Protein AF-A0A3R9TQC2-F1 (afdb_monomer_lite)

Structure (mmCIF, N/CA/C/O backbone):
data_AF-A0A3R9TQC2-F1
#
_entry.id   AF-A0A3R9TQC2-F1
#
loop_
_atom_site.group_PDB
_atom_site.id
_atom_site.type_symbol
_atom_site.label_atom_id
_atom_site.label_alt_id
_atom_site.label_comp_id
_atom_site.label_asym_id
_atom_site.label_entity_id
_atom_site.label_seq_id
_atom_site.pdbx_PDB_ins_code
_atom_site.Cartn_x
_atom_site.Cartn_y
_atom_site.Cartn_z
_atom_site.occupancy
_atom_site.B_iso_or_equiv
_atom_site.auth_seq_id
_atom_site.auth_comp_id
_atom_site.auth_asym_id
_atom_site.auth_atom_id
_atom_site.pdbx_PDB_model_num
ATOM 1 N N . MET A 1 1 ? -10.133 38.366 -21.202 1.00 32.56 1 MET A N 1
ATOM 2 C CA . MET A 1 1 ? -8.657 38.325 -21.136 1.00 32.56 1 MET A CA 1
ATOM 3 C C . MET A 1 1 ? -8.302 37.707 -19.796 1.00 32.56 1 MET A C 1
ATOM 5 O O . MET A 1 1 ? -8.317 38.415 -18.802 1.00 32.56 1 MET A O 1
ATOM 9 N N . ASN A 1 2 ? -8.107 36.387 -19.756 1.00 24.67 2 ASN A N 1
ATOM 10 C CA . ASN A 1 2 ? -7.764 35.676 -18.525 1.00 24.67 2 ASN A CA 1
ATOM 11 C C . ASN A 1 2 ? -6.290 35.284 -18.577 1.00 24.67 2 ASN A C 1
ATOM 13 O O . ASN A 1 2 ? -5.868 34.532 -19.452 1.00 24.67 2 ASN A O 1
ATOM 17 N N . ILE A 1 3 ? -5.539 35.837 -17.633 1.00 35.53 3 ILE A N 1
ATOM 18 C CA . ILE A 1 3 ? -4.224 35.382 -17.198 1.00 35.53 3 ILE A CA 1
ATOM 19 C C . ILE A 1 3 ? -4.495 34.397 -16.059 1.00 35.53 3 ILE A C 1
ATOM 21 O O . ILE A 1 3 ? -5.246 34.762 -15.163 1.00 35.53 3 ILE A O 1
ATOM 25 N N . VAL A 1 4 ? -3.947 33.180 -16.140 1.00 31.92 4 VAL A N 1
ATOM 26 C CA . VAL A 1 4 ? -3.240 32.402 -15.093 1.00 31.92 4 VAL A CA 1
ATOM 27 C C . VAL A 1 4 ? -2.944 31.013 -15.697 1.00 31.92 4 VAL A C 1
ATOM 29 O O . VAL A 1 4 ? -3.854 30.263 -16.037 1.00 31.92 4 VAL A O 1
ATOM 32 N N . GLN A 1 5 ? -1.657 30.708 -15.884 1.00 41.34 5 GLN A N 1
ATOM 33 C CA . GLN A 1 5 ? -1.122 29.358 -16.112 1.00 41.34 5 GLN A CA 1
ATOM 34 C C . GLN A 1 5 ? -1.208 28.550 -14.807 1.00 41.34 5 GLN A C 1
ATOM 36 O O . GLN A 1 5 ? -0.992 29.152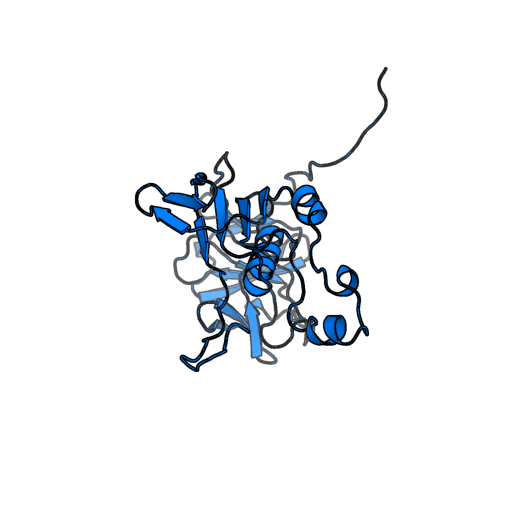 -13.765 1.00 41.34 5 GLN A O 1
ATOM 41 N N . ASP A 1 6 ? -1.378 27.221 -14.846 1.00 30.36 6 ASP A N 1
ATOM 42 C CA . ASP A 1 6 ? -0.445 26.312 -14.145 1.00 30.36 6 ASP A CA 1
ATOM 43 C C . ASP A 1 6 ? -0.741 24.808 -14.356 1.00 30.36 6 ASP A C 1
ATOM 45 O O . ASP A 1 6 ? -1.838 24.312 -14.123 1.00 30.36 6 ASP A O 1
ATOM 49 N N . LYS A 1 7 ? 0.319 24.113 -14.796 1.00 36.84 7 LYS A N 1
ATOM 50 C CA . LYS A 1 7 ? 0.867 22.830 -14.310 1.00 36.84 7 LYS A CA 1
ATOM 51 C C . LYS A 1 7 ? -0.090 21.718 -13.851 1.00 36.84 7 LYS A C 1
ATOM 53 O O . LYS A 1 7 ? -0.540 21.717 -12.713 1.00 36.84 7 LYS A O 1
ATOM 58 N N . ASN A 1 8 ? -0.212 20.674 -14.680 1.00 31.31 8 ASN A N 1
ATOM 59 C CA . ASN A 1 8 ? 0.097 19.275 -14.310 1.00 31.31 8 ASN A CA 1
ATOM 60 C C . ASN A 1 8 ? -0.191 18.305 -15.472 1.00 31.31 8 ASN A C 1
ATOM 62 O O . ASN A 1 8 ? -1.039 17.424 -15.389 1.00 31.31 8 ASN A O 1
ATOM 66 N N . MET A 1 9 ? 0.560 18.433 -16.563 1.00 31.19 9 MET A N 1
ATOM 67 C CA . MET A 1 9 ? 0.801 17.306 -17.465 1.00 31.19 9 MET A CA 1
ATOM 68 C C . MET A 1 9 ? 2.311 17.231 -17.660 1.00 31.19 9 MET A C 1
ATOM 70 O O . MET A 1 9 ? 2.898 18.089 -18.315 1.00 31.19 9 MET A O 1
ATOM 74 N N . LEU A 1 10 ? 2.960 16.265 -17.008 1.00 38.59 10 LEU A N 1
ATOM 75 C CA . LEU A 1 10 ? 4.338 15.913 -17.348 1.00 38.59 10 LEU A CA 1
ATOM 76 C C . LEU A 1 10 ? 4.305 15.222 -18.728 1.00 38.59 10 LEU A C 1
ATOM 78 O O . LEU A 1 10 ? 3.417 14.400 -18.950 1.00 38.59 10 LEU A O 1
ATOM 82 N N . PRO A 1 11 ? 5.205 15.566 -19.663 1.00 42.56 11 PRO A N 1
ATOM 83 C CA . PRO A 1 11 ? 5.136 15.094 -21.045 1.00 42.56 11 PRO A CA 1
ATOM 84 C C . PRO A 1 11 ? 5.465 13.596 -21.170 1.00 42.56 11 PRO A C 1
ATOM 86 O O . PRO A 1 11 ? 6.342 13.085 -20.475 1.00 42.56 11 PRO A O 1
ATOM 89 N N . ASP A 1 12 ? 4.809 12.923 -22.119 1.00 51.38 12 ASP A N 1
ATOM 90 C CA . ASP A 1 12 ? 4.977 11.511 -22.528 1.00 51.38 12 ASP A CA 1
ATOM 91 C C . ASP A 1 12 ? 6.382 11.153 -23.097 1.00 51.38 12 ASP A C 1
ATOM 93 O O . ASP A 1 12 ? 6.620 10.035 -23.557 1.00 51.38 12 ASP A O 1
ATOM 97 N N . ASP A 1 13 ? 7.351 12.071 -23.042 1.00 57.12 13 ASP A N 1
ATOM 98 C CA . ASP A 1 13 ? 8.527 12.126 -23.929 1.00 57.12 13 ASP A CA 1
ATOM 99 C C . ASP A 1 13 ? 9.804 11.406 -23.444 1.00 57.12 13 ASP A C 1
ATOM 101 O O . ASP A 1 13 ? 10.887 11.649 -23.973 1.00 57.12 13 ASP A O 1
ATOM 105 N N . GLN A 1 14 ? 9.750 10.511 -22.449 1.00 81.69 14 GLN A N 1
ATOM 106 C CA . GLN A 1 14 ? 10.975 9.858 -21.930 1.00 81.69 14 GLN A CA 1
ATOM 107 C C . GLN A 1 14 ? 10.964 8.329 -21.937 1.00 81.69 14 GLN A C 1
ATOM 109 O O . GLN A 1 14 ? 11.735 7.703 -21.211 1.00 81.69 14 GLN A O 1
ATOM 114 N N . TRP A 1 15 ? 10.124 7.705 -22.763 1.00 90.00 15 TRP A N 1
ATOM 115 C CA . TRP A 1 15 ? 10.187 6.262 -23.000 1.00 90.00 15 TRP A CA 1
ATOM 116 C C . TRP A 1 15 ? 11.295 5.922 -23.997 1.00 90.00 15 TRP A C 1
ATOM 118 O O . TRP A 1 15 ? 11.225 6.276 -25.170 1.00 90.00 15 TRP A O 1
ATOM 128 N N . ILE A 1 16 ? 12.299 5.190 -23.527 1.00 93.69 16 ILE A N 1
ATOM 129 C CA . ILE A 1 16 ? 13.426 4.709 -24.319 1.00 93.69 16 ILE A CA 1
ATOM 130 C C . ILE A 1 16 ? 13.218 3.227 -24.582 1.00 93.69 16 ILE A C 1
ATOM 132 O O . ILE A 1 16 ? 13.033 2.435 -23.659 1.00 93.69 16 ILE A O 1
ATOM 136 N N . ASP A 1 17 ? 13.247 2.854 -25.848 1.00 94.62 17 ASP A N 1
ATOM 137 C CA . ASP A 1 17 ? 13.343 1.463 -26.254 1.00 94.62 17 ASP A CA 1
ATOM 138 C C . ASP A 1 17 ? 14.762 0.933 -25.998 1.00 94.62 17 ASP A C 1
ATOM 140 O O . ASP A 1 17 ? 15.741 1.544 -26.425 1.00 94.62 17 ASP A O 1
ATOM 144 N N . VAL A 1 18 ? 14.866 -0.189 -25.282 1.00 95.69 18 VAL A N 1
ATOM 145 C CA . VAL A 1 18 ? 16.152 -0.715 -24.805 1.00 95.69 18 VAL A CA 1
ATOM 146 C C . VAL A 1 18 ? 16.592 -1.976 -25.545 1.00 95.69 18 VAL A C 1
ATOM 148 O O . VAL A 1 18 ? 17.748 -2.064 -25.950 1.00 95.69 18 VAL A O 1
ATOM 151 N N . CYS A 1 19 ? 15.718 -2.978 -25.664 1.00 95.44 19 CYS A N 1
ATOM 152 C CA . CYS A 1 19 ? 16.049 -4.282 -26.255 1.00 95.44 19 CYS A CA 1
ATOM 153 C C . CYS A 1 19 ? 14.790 -5.106 -26.567 1.00 95.44 19 CYS A C 1
ATOM 155 O O . CYS A 1 19 ? 13.680 -4.762 -26.135 1.00 95.44 19 CYS A O 1
ATOM 157 N N . ALA A 1 20 ? 14.952 -6.218 -27.291 1.00 94.81 20 ALA A N 1
ATOM 158 C CA . ALA A 1 20 ? 13.903 -7.225 -27.374 1.00 94.81 20 ALA A CA 1
ATOM 159 C C . ALA A 1 20 ? 13.794 -7.975 -26.036 1.00 94.81 20 ALA A C 1
ATOM 161 O O . ALA A 1 20 ? 14.783 -8.196 -25.339 1.00 94.81 20 ALA A O 1
ATOM 162 N N . LEU A 1 21 ? 12.587 -8.409 -25.670 1.00 90.94 21 LEU A N 1
ATOM 163 C CA . LEU A 1 21 ? 12.369 -9.186 -24.446 1.00 90.94 21 LEU A CA 1
ATOM 164 C C . LEU A 1 21 ? 13.201 -10.476 -24.429 1.00 90.94 21 LEU A C 1
ATOM 166 O O . LEU A 1 21 ? 13.638 -10.912 -23.365 1.00 90.94 21 LEU A O 1
ATOM 170 N N . ASP A 1 22 ? 13.418 -11.076 -25.597 1.00 92.38 22 ASP A N 1
ATOM 171 C CA . ASP A 1 22 ? 14.162 -12.327 -25.741 1.00 92.38 22 ASP A CA 1
ATOM 172 C C . ASP A 1 22 ? 15.683 -12.155 -25.641 1.00 92.38 22 ASP A C 1
ATOM 174 O O . ASP A 1 22 ? 16.377 -13.136 -25.384 1.00 92.38 22 ASP A O 1
ATOM 178 N N . ASP A 1 23 ? 16.192 -10.919 -25.701 1.00 94.25 23 ASP A N 1
ATOM 179 C CA . ASP A 1 23 ? 17.589 -10.616 -25.359 1.00 94.25 23 ASP A CA 1
ATOM 180 C C . ASP A 1 23 ? 17.835 -10.747 -23.843 1.00 94.25 23 ASP A C 1
ATOM 182 O O . ASP A 1 23 ? 18.967 -10.928 -23.387 1.00 94.25 23 ASP A O 1
ATOM 186 N N . LEU A 1 24 ? 16.769 -10.676 -23.034 1.00 93.88 24 LEU A N 1
ATOM 187 C CA . LEU A 1 24 ? 16.831 -10.833 -21.586 1.00 93.88 24 LEU A CA 1
ATOM 188 C C . LEU A 1 24 ? 16.621 -12.297 -21.204 1.00 93.88 24 LEU A C 1
ATOM 190 O O . LEU A 1 24 ? 15.508 -12.834 -21.278 1.00 93.88 24 LEU A O 1
ATOM 194 N N . THR A 1 25 ? 17.687 -12.925 -20.710 1.00 94.50 25 THR A N 1
ATOM 195 C CA . THR A 1 25 ? 17.620 -14.293 -20.187 1.00 94.50 25 THR A CA 1
ATOM 196 C C . THR A 1 25 ? 16.768 -14.320 -18.907 1.00 94.50 25 THR A C 1
ATOM 198 O O . THR A 1 25 ? 17.043 -13.557 -17.973 1.00 94.50 25 THR A O 1
ATOM 201 N N . PRO A 1 26 ? 15.732 -15.178 -18.819 1.00 93.56 26 PRO A N 1
ATOM 202 C CA . PRO A 1 26 ? 14.929 -15.322 -17.610 1.00 93.56 26 PRO A CA 1
ATOM 203 C C . PRO A 1 26 ? 15.769 -15.557 -16.350 1.00 93.56 26 PRO A C 1
ATOM 205 O O . PRO A 1 26 ? 16.734 -16.315 -16.361 1.00 93.56 26 PRO A O 1
ATOM 208 N N . ASN A 1 27 ? 15.347 -14.943 -15.248 1.00 93.50 27 ASN A N 1
ATOM 209 C CA . ASN A 1 27 ? 15.973 -14.982 -13.924 1.00 93.50 27 ASN A CA 1
ATOM 210 C C . ASN A 1 27 ? 17.391 -14.392 -13.848 1.00 93.50 27 ASN A C 1
ATOM 212 O O . ASN A 1 27 ? 18.134 -14.690 -12.915 1.00 93.50 27 ASN A O 1
ATOM 216 N N . THR A 1 28 ? 17.758 -13.533 -14.798 1.00 92.44 28 THR A N 1
ATOM 217 C CA . THR A 1 28 ? 19.043 -12.822 -14.798 1.00 92.44 28 THR A CA 1
ATOM 218 C C . THR A 1 28 ? 18.835 -11.314 -14.898 1.00 92.44 28 THR A C 1
ATOM 220 O O . THR A 1 28 ? 17.742 -10.845 -15.240 1.00 92.44 28 THR A O 1
ATOM 223 N N . GLY A 1 29 ? 19.877 -10.556 -14.558 1.00 94.94 29 GLY A N 1
ATOM 224 C CA . GLY A 1 29 ? 19.935 -9.120 -14.791 1.00 94.94 29 GLY A CA 1
ATOM 225 C C . GLY A 1 29 ? 20.785 -8.777 -16.015 1.00 94.94 29 GLY A C 1
ATOM 226 O O . GLY A 1 29 ? 21.772 -9.446 -16.315 1.00 94.94 29 GLY A O 1
ATOM 227 N N . ALA A 1 30 ? 20.418 -7.698 -16.701 1.00 97.25 30 ALA A N 1
ATOM 228 C CA . ALA A 1 30 ? 21.177 -7.102 -17.792 1.00 97.25 30 ALA A CA 1
ATOM 229 C C . ALA A 1 30 ? 21.437 -5.621 -17.496 1.00 97.25 30 ALA A C 1
ATOM 231 O O . ALA A 1 30 ? 20.549 -4.902 -17.039 1.00 97.25 30 ALA A O 1
ATOM 232 N N . GLY A 1 31 ? 22.665 -5.161 -17.726 1.00 96.81 31 GLY A N 1
ATOM 233 C CA . GLY A 1 31 ? 23.006 -3.745 -17.612 1.00 96.81 31 GLY A CA 1
ATOM 234 C C . GLY A 1 31 ? 22.639 -2.992 -18.889 1.00 96.81 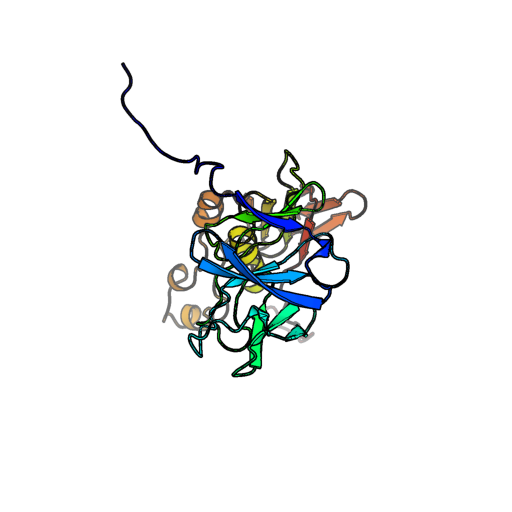31 GLY A C 1
ATOM 235 O O . GLY A 1 31 ? 22.931 -3.472 -19.981 1.00 96.81 31 GLY A O 1
ATOM 236 N N . ALA A 1 32 ? 22.048 -1.808 -18.760 1.00 96.69 32 ALA A N 1
ATOM 237 C CA . ALA A 1 32 ? 21.741 -0.927 -19.885 1.00 96.69 32 ALA A CA 1
ATOM 238 C C . ALA A 1 32 ? 21.985 0.544 -19.522 1.00 96.69 32 ALA A C 1
ATOM 240 O O . ALA A 1 32 ? 22.117 0.896 -18.347 1.00 96.69 32 ALA A O 1
ATOM 241 N N . LEU A 1 33 ? 22.036 1.406 -20.537 1.00 95.81 33 LEU A N 1
ATOM 242 C CA . LEU A 1 33 ? 22.091 2.855 -20.367 1.00 95.81 33 LEU A CA 1
ATOM 243 C C . LEU A 1 33 ? 20.749 3.456 -20.800 1.00 95.81 33 LEU A C 1
ATOM 245 O O . LEU A 1 33 ? 20.361 3.322 -21.956 1.00 95.81 33 LEU A O 1
ATOM 249 N N . VAL A 1 34 ? 20.052 4.123 -19.883 1.00 94.06 34 VAL A N 1
ATOM 250 C CA . VAL A 1 34 ? 18.744 4.752 -20.130 1.00 94.06 34 VAL A CA 1
ATOM 251 C C . VAL A 1 34 ? 18.836 6.207 -19.689 1.00 94.06 34 VAL A C 1
ATOM 253 O O . VAL A 1 34 ? 19.107 6.485 -18.524 1.00 94.06 34 VAL A O 1
ATOM 256 N N . GLY A 1 35 ? 18.692 7.153 -20.623 1.00 88.94 35 GLY A N 1
ATOM 257 C CA . GLY A 1 35 ? 18.798 8.588 -20.320 1.00 88.94 35 GLY A CA 1
ATOM 258 C C . GLY A 1 35 ? 20.140 8.990 -19.689 1.00 88.94 35 GLY A C 1
ATOM 259 O O . GLY A 1 35 ? 20.186 9.857 -18.822 1.00 88.94 35 GLY A O 1
ATOM 260 N N . GLY A 1 36 ? 21.228 8.301 -20.053 1.00 90.31 36 GLY A N 1
ATOM 261 C CA . GLY A 1 36 ? 22.556 8.500 -19.457 1.00 90.31 36 GLY A CA 1
ATOM 262 C C . GLY A 1 36 ? 22.745 7.880 -18.065 1.00 90.31 36 GLY A C 1
ATOM 263 O O . GLY A 1 36 ? 23.824 8.009 -17.494 1.00 90.31 36 GLY A O 1
ATOM 264 N N . GLN A 1 37 ? 21.739 7.188 -17.521 1.00 93.69 37 GLN A N 1
ATOM 265 C CA . GLN A 1 37 ? 21.823 6.472 -16.248 1.00 93.69 37 GLN A CA 1
ATOM 266 C C . GLN A 1 37 ? 22.087 4.983 -16.479 1.00 93.69 37 GLN A C 1
ATOM 268 O O . GLN A 1 37 ? 21.463 4.356 -17.336 1.00 93.69 37 GLN A O 1
ATOM 273 N N . ALA A 1 38 ? 23.008 4.406 -15.706 1.00 97.06 38 ALA A N 1
ATOM 274 C CA . ALA A 1 38 ? 23.258 2.970 -15.727 1.00 97.06 38 ALA A CA 1
ATOM 275 C C . ALA A 1 38 ? 22.152 2.244 -14.947 1.00 97.06 38 ALA A C 1
ATOM 277 O O . ALA A 1 38 ? 22.026 2.413 -13.732 1.00 97.06 38 ALA A O 1
ATOM 278 N N . VAL A 1 39 ? 21.381 1.408 -15.637 1.00 97.75 39 VAL A N 1
ATOM 279 C CA . VAL A 1 39 ? 20.259 0.651 -15.068 1.00 97.75 39 VAL A CA 1
ATOM 280 C C . VAL A 1 39 ? 20.494 -0.856 -15.162 1.00 97.75 39 VAL A C 1
ATOM 282 O O . VAL A 1 39 ? 21.261 -1.332 -15.998 1.00 97.75 39 VAL A O 1
ATOM 285 N N . ALA A 1 40 ? 19.856 -1.601 -14.269 1.00 98.12 40 ALA A N 1
ATOM 286 C CA . ALA A 1 40 ? 19.819 -3.051 -14.228 1.00 98.12 40 ALA A CA 1
ATOM 287 C C . ALA A 1 40 ? 18.391 -3.520 -14.528 1.00 98.12 40 ALA A C 1
ATOM 289 O O . ALA A 1 40 ? 17.459 -3.169 -13.805 1.00 98.12 40 ALA A O 1
ATOM 290 N N . ILE A 1 41 ? 18.230 -4.292 -15.598 1.00 97.69 41 ILE A N 1
ATOM 291 C CA . ILE A 1 41 ? 16.953 -4.814 -16.087 1.00 97.69 41 ILE A CA 1
ATOM 292 C C . ILE A 1 41 ? 16.866 -6.291 -15.725 1.00 97.69 41 ILE A C 1
ATOM 294 O O . ILE A 1 41 ? 17.749 -7.061 -16.087 1.00 97.69 41 ILE A O 1
ATOM 298 N N . PHE A 1 42 ? 15.799 -6.697 -15.048 1.00 96.94 42 PHE A N 1
ATOM 299 C CA . PHE A 1 42 ? 15.583 -8.065 -14.592 1.00 96.94 42 PHE A CA 1
ATOM 300 C C . PHE A 1 42 ? 14.315 -8.645 -15.208 1.00 96.94 42 PHE A C 1
ATOM 302 O O . PHE A 1 42 ? 13.231 -8.061 -15.108 1.00 96.94 42 PHE A O 1
ATOM 309 N N . ARG A 1 43 ? 14.441 -9.838 -15.791 1.00 92.81 43 ARG A N 1
ATOM 310 C CA . ARG A 1 43 ? 13.309 -10.658 -16.237 1.00 92.81 43 ARG A CA 1
ATOM 311 C C . ARG A 1 43 ? 13.106 -11.774 -15.222 1.00 92.81 43 ARG A C 1
ATOM 313 O O . ARG A 1 43 ? 14.003 -12.585 -15.031 1.00 92.81 43 ARG A O 1
ATOM 320 N N . VAL A 1 44 ? 11.946 -11.839 -14.574 1.00 90.19 44 VAL A N 1
ATOM 321 C CA . VAL A 1 44 ? 11.649 -12.891 -13.586 1.00 90.19 44 VAL A CA 1
ATOM 322 C C . VAL A 1 44 ? 10.808 -13.974 -14.248 1.00 90.19 44 VAL A C 1
ATOM 324 O O . VAL A 1 44 ? 9.683 -13.719 -14.675 1.00 90.19 44 VAL A O 1
ATOM 327 N N . GLY A 1 45 ? 11.361 -15.183 -14.356 1.00 87.62 45 GLY A N 1
ATOM 328 C CA . GLY A 1 45 ? 10.730 -16.325 -15.014 1.00 87.62 45 GLY A CA 1
ATOM 329 C C . GLY A 1 45 ? 10.090 -15.961 -16.358 1.00 87.62 45 GLY A C 1
ATOM 330 O O . GLY A 1 45 ? 10.729 -15.394 -17.245 1.00 87.62 45 GLY A O 1
ATOM 331 N N . HIS A 1 46 ? 8.800 -16.267 -16.481 1.00 82.44 46 HIS A N 1
ATOM 332 C CA . HIS A 1 46 ? 7.974 -15.946 -17.649 1.00 82.44 46 HIS A CA 1
ATOM 333 C C . HIS A 1 46 ? 6.951 -14.839 -17.356 1.00 82.44 46 HIS A C 1
ATOM 335 O O . HIS A 1 46 ? 5.903 -14.774 -18.001 1.00 82.44 46 HIS A O 1
ATOM 341 N N . GLU A 1 47 ? 7.214 -13.990 -16.357 1.00 80.88 47 GLU A N 1
ATOM 342 C CA . GLU A 1 47 ? 6.343 -12.855 -16.068 1.00 80.88 47 GLU A CA 1
ATOM 343 C C . GLU A 1 47 ? 6.214 -11.953 -17.306 1.00 80.88 47 GLU A C 1
ATOM 345 O O . GLU A 1 47 ? 7.179 -11.707 -18.031 1.00 80.88 47 GLU A O 1
ATOM 350 N N . LYS A 1 48 ? 5.011 -11.417 -17.544 1.00 78.62 48 LYS A N 1
ATOM 351 C CA . LYS A 1 48 ? 4.738 -10.474 -18.645 1.00 78.62 48 LYS A CA 1
ATOM 352 C C . LYS A 1 48 ? 5.208 -9.052 -18.312 1.00 78.62 48 LYS A C 1
ATOM 354 O O . LYS A 1 48 ? 4.526 -8.076 -18.615 1.00 78.62 48 LYS A O 1
ATOM 359 N N . ARG A 1 49 ? 6.346 -8.943 -17.629 1.00 84.06 49 ARG A N 1
ATOM 360 C CA . ARG A 1 49 ? 6.963 -7.691 -17.200 1.00 84.06 49 ARG A CA 1
ATOM 361 C C . ARG A 1 49 ? 8.459 -7.861 -16.979 1.00 84.06 49 ARG A C 1
ATOM 363 O O . ARG A 1 49 ? 8.947 -8.971 -16.780 1.00 84.06 49 ARG A O 1
ATOM 370 N N . VAL A 1 50 ? 9.150 -6.732 -16.942 1.00 92.19 50 VAL A N 1
ATOM 371 C CA . VAL A 1 50 ? 10.527 -6.623 -16.463 1.00 92.19 50 VAL A CA 1
ATOM 372 C C . VAL A 1 50 ? 10.577 -5.639 -15.298 1.00 92.19 50 VAL A C 1
ATOM 374 O O . VAL A 1 50 ? 9.654 -4.844 -15.104 1.00 92.19 50 VAL A O 1
ATOM 377 N N . TYR A 1 51 ? 11.645 -5.710 -14.516 1.00 94.75 51 TYR A N 1
ATOM 378 C CA . TYR A 1 51 ? 11.932 -4.776 -13.432 1.00 94.75 51 TYR A CA 1
ATOM 379 C C . TYR A 1 51 ? 13.192 -4.012 -13.784 1.00 94.75 51 TYR A C 1
ATOM 381 O O . TYR A 1 51 ? 14.142 -4.610 -14.283 1.00 94.75 51 TYR A O 1
ATOM 389 N N . VAL A 1 52 ? 13.213 -2.708 -13.531 1.00 96.69 52 VAL A N 1
ATOM 390 C CA . VAL A 1 52 ? 14.367 -1.875 -13.864 1.00 96.69 52 VAL A CA 1
ATOM 391 C C . VAL A 1 52 ? 14.760 -1.058 -12.649 1.00 96.69 52 VAL A C 1
ATOM 393 O O . VAL A 1 52 ? 13.962 -0.283 -12.127 1.00 96.69 52 VAL A O 1
ATOM 396 N N . LEU A 1 53 ? 15.992 -1.250 -12.194 1.00 97.00 53 LEU A N 1
ATOM 397 C CA . LEU A 1 53 ? 16.569 -0.594 -11.026 1.00 97.00 53 LEU A CA 1
ATOM 398 C C . LEU A 1 53 ? 17.836 0.166 -11.421 1.00 97.00 53 LEU A C 1
ATOM 400 O O . LEU A 1 53 ? 18.418 -0.086 -12.473 1.00 97.00 53 LEU A O 1
ATOM 404 N N . SER A 1 54 ? 18.319 1.056 -10.558 1.00 97.00 54 SER A N 1
ATOM 405 C CA . SER A 1 54 ? 19.687 1.574 -10.652 1.00 97.00 54 SER A CA 1
ATOM 406 C C . SER A 1 54 ? 20.685 0.413 -10.702 1.00 97.00 54 SER A C 1
ATOM 408 O O . SER A 1 54 ? 20.628 -0.500 -9.876 1.00 97.00 54 SER A O 1
ATOM 410 N N . ASN A 1 55 ? 21.631 0.455 -11.643 1.00 98.06 55 ASN A N 1
ATOM 411 C CA . ASN A 1 55 ? 22.728 -0.513 -11.658 1.00 98.06 55 ASN A CA 1
ATOM 412 C C . ASN A 1 55 ? 23.741 -0.233 -10.535 1.00 98.06 55 ASN A C 1
ATOM 414 O O . ASN A 1 55 ? 24.518 -1.115 -10.169 1.00 98.06 55 ASN A O 1
ATOM 418 N N . LYS A 1 56 ? 23.740 0.994 -10.003 1.00 97.44 56 LYS A N 1
ATOM 419 C CA . LYS A 1 56 ? 24.626 1.447 -8.935 1.00 97.44 56 LYS A CA 1
ATOM 420 C C . LYS A 1 56 ? 24.117 0.968 -7.578 1.00 97.44 56 LYS A C 1
ATOM 422 O O . LYS A 1 56 ? 23.049 1.396 -7.145 1.00 97.44 56 LYS A O 1
ATOM 427 N N . ASP A 1 57 ? 24.901 0.120 -6.924 1.00 96.44 57 ASP A N 1
ATOM 428 C CA . ASP A 1 57 ? 24.686 -0.331 -5.548 1.00 96.44 57 ASP A CA 1
ATOM 429 C C . ASP A 1 57 ? 24.907 0.846 -4.574 1.00 96.44 57 ASP A C 1
ATOM 431 O O . ASP A 1 57 ? 25.966 1.479 -4.628 1.00 96.44 57 ASP A O 1
ATOM 435 N N . PRO A 1 58 ? 23.945 1.177 -3.693 1.00 95.00 58 PRO A N 1
ATOM 436 C CA . PRO A 1 58 ? 24.060 2.319 -2.794 1.00 95.00 58 PRO A CA 1
ATOM 437 C C . PRO A 1 58 ? 25.109 2.123 -1.689 1.00 95.00 58 PRO A C 1
ATOM 439 O O . PRO A 1 58 ? 25.629 3.112 -1.176 1.00 95.00 58 PRO A O 1
ATOM 442 N N . PHE A 1 59 ? 25.492 0.887 -1.360 1.00 94.69 59 PHE A N 1
ATOM 443 C CA . PHE A 1 59 ? 26.525 0.631 -0.354 1.00 94.69 59 PHE A CA 1
ATOM 444 C C . PHE A 1 59 ? 27.928 0.759 -0.949 1.00 94.69 59 PHE A C 1
ATOM 446 O O . PHE A 1 59 ? 28.767 1.494 -0.434 1.00 94.69 59 PHE A O 1
ATOM 453 N N . SER A 1 60 ? 28.187 0.059 -2.055 1.00 95.06 60 SER A N 1
ATOM 454 C CA . SER A 1 60 ? 29.517 0.023 -2.681 1.00 95.06 60 SER A CA 1
ATOM 455 C C . SER A 1 60 ? 29.760 1.139 -3.699 1.00 95.06 60 SER A C 1
ATOM 457 O O . SER A 1 60 ? 30.895 1.352 -4.119 1.00 95.06 60 SER A O 1
ATOM 459 N N . GLN A 1 61 ? 28.705 1.838 -4.128 1.00 95.75 61 GLN A N 1
ATOM 460 C CA . GLN A 1 61 ? 28.713 2.827 -5.212 1.00 95.75 61 GLN A CA 1
ATOM 461 C C . GLN A 1 61 ? 29.128 2.259 -6.585 1.00 95.75 61 GLN A C 1
ATOM 463 O O . GLN A 1 61 ? 29.286 3.021 -7.542 1.00 95.75 61 GLN A O 1
ATOM 468 N N . ALA A 1 62 ? 29.263 0.934 -6.713 1.00 95.94 62 ALA A N 1
ATOM 469 C CA . ALA A 1 62 ? 29.657 0.255 -7.940 1.00 95.94 62 ALA A CA 1
ATOM 470 C C . ALA A 1 62 ? 28.444 -0.096 -8.820 1.00 95.94 62 ALA A C 1
ATOM 472 O O . ALA A 1 62 ? 27.366 -0.418 -8.324 1.00 95.94 62 ALA A O 1
ATOM 473 N N . ASN A 1 63 ? 28.624 -0.085 -10.144 1.00 97.00 63 ASN A N 1
ATOM 474 C CA . ASN A 1 63 ? 27.588 -0.453 -11.119 1.00 97.00 63 ASN A CA 1
ATOM 475 C C . ASN A 1 63 ? 27.499 -1.977 -11.305 1.00 97.00 63 ASN A C 1
ATOM 477 O O . ASN A 1 63 ? 27.958 -2.521 -12.312 1.00 97.00 63 ASN A O 1
ATOM 481 N N . VAL A 1 64 ? 26.960 -2.671 -10.304 1.00 97.44 64 VAL A N 1
ATOM 482 C CA . VAL A 1 64 ? 27.005 -4.138 -10.200 1.00 97.44 64 VAL A CA 1
ATOM 483 C C . VAL A 1 64 ? 25.643 -4.806 -10.037 1.00 97.44 64 VAL A C 1
ATOM 485 O O . VAL A 1 64 ? 25.579 -6.028 -10.147 1.00 97.44 64 VAL A O 1
ATOM 488 N N . MET A 1 65 ? 24.552 -4.067 -9.818 1.00 98.19 65 MET A N 1
ATOM 489 C CA . MET A 1 65 ? 23.257 -4.676 -9.478 1.00 98.19 65 MET A CA 1
ATOM 490 C C . MET A 1 65 ? 22.723 -5.622 -10.557 1.00 98.19 65 MET A C 1
ATOM 492 O O . MET A 1 65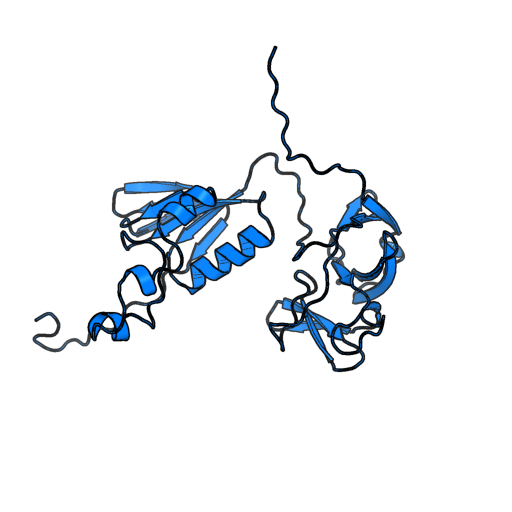 ? 22.139 -6.644 -10.221 1.00 98.19 65 MET A O 1
ATOM 496 N N . SER A 1 66 ? 22.993 -5.358 -11.837 1.00 97.75 66 SER A N 1
ATOM 497 C CA . SER A 1 66 ? 22.656 -6.253 -12.961 1.00 97.75 66 SER A CA 1
ATOM 498 C C . SER A 1 66 ? 23.262 -7.656 -12.849 1.00 97.75 66 SER A C 1
ATOM 500 O O . SER A 1 66 ? 22.759 -8.585 -13.467 1.00 97.75 66 SER A O 1
ATOM 502 N N . ARG A 1 67 ? 24.310 -7.839 -12.040 1.00 97.56 67 ARG A N 1
ATOM 503 C CA . ARG A 1 67 ? 24.924 -9.147 -11.750 1.00 97.56 67 ARG A CA 1
ATOM 504 C C . ARG A 1 67 ? 24.389 -9.783 -10.465 1.00 97.56 67 ARG A C 1
ATOM 506 O O . ARG A 1 67 ? 24.912 -10.804 -10.023 1.00 97.56 67 ARG A O 1
ATOM 513 N N . GLY A 1 68 ? 23.421 -9.138 -9.821 1.00 96.56 68 GLY A N 1
ATOM 514 C CA . GLY A 1 68 ? 22.800 -9.605 -8.594 1.00 96.56 68 GLY A CA 1
ATOM 515 C C . GLY A 1 68 ? 21.968 -10.863 -8.812 1.00 96.56 68 GLY A C 1
ATOM 516 O O . GLY A 1 68 ? 21.505 -11.149 -9.917 1.00 96.56 68 GLY A O 1
ATOM 517 N N . ILE A 1 69 ? 21.782 -11.619 -7.734 1.00 97.00 69 ILE A N 1
ATOM 518 C CA . ILE A 1 69 ? 20.998 -12.856 -7.755 1.00 97.00 69 ILE A CA 1
ATOM 519 C C . ILE A 1 69 ? 19.546 -12.501 -7.461 1.00 97.00 69 ILE A C 1
ATOM 521 O O . ILE A 1 69 ? 19.261 -11.886 -6.434 1.00 97.00 69 ILE A O 1
ATOM 525 N N . ILE A 1 70 ? 18.634 -12.889 -8.352 1.00 96.50 70 ILE A N 1
ATOM 526 C CA . ILE A 1 70 ? 17.196 -12.754 -8.113 1.00 96.50 70 ILE A CA 1
ATOM 527 C C . ILE A 1 70 ? 16.761 -13.808 -7.093 1.00 96.50 70 ILE A C 1
ATOM 529 O O . ILE A 1 70 ? 17.135 -14.976 -7.198 1.00 96.50 70 ILE A O 1
ATOM 533 N N . GLY A 1 71 ? 15.943 -13.397 -6.130 1.00 92.31 71 GLY A N 1
ATOM 534 C CA . GLY A 1 71 ? 15.408 -14.262 -5.090 1.00 92.31 71 GLY A CA 1
ATOM 535 C C . GLY A 1 71 ? 13.964 -13.939 -4.731 1.00 92.31 71 GLY A C 1
ATOM 536 O O . GLY A 1 71 ? 13.340 -13.013 -5.257 1.00 92.31 71 GLY A O 1
ATOM 537 N N . ASP A 1 72 ? 13.445 -14.738 -3.810 1.00 89.50 72 ASP A N 1
ATOM 538 C CA . ASP A 1 72 ? 12.170 -14.530 -3.141 1.00 89.50 72 ASP A CA 1
ATOM 539 C C . ASP A 1 72 ? 12.418 -14.573 -1.635 1.00 89.50 72 ASP A C 1
ATOM 541 O O . ASP A 1 72 ? 12.965 -15.556 -1.129 1.00 89.50 72 ASP A O 1
ATOM 545 N N . LEU A 1 73 ? 12.053 -13.505 -0.934 1.00 78.56 73 LEU A N 1
ATOM 546 C CA . LEU A 1 73 ? 12.071 -13.459 0.520 1.00 78.56 73 LEU A CA 1
ATOM 547 C C . LEU A 1 73 ? 10.648 -13.214 1.005 1.00 78.56 73 LEU A C 1
ATOM 549 O O . LEU A 1 73 ? 10.109 -12.123 0.853 1.00 78.56 73 LEU A O 1
ATOM 553 N N . GLN A 1 74 ? 10.039 -14.252 1.581 1.00 81.06 74 GLN A N 1
ATOM 554 C CA . GLN A 1 74 ? 8.685 -14.201 2.149 1.00 81.06 74 GLN A CA 1
ATOM 555 C C . GLN A 1 74 ? 7.614 -13.691 1.159 1.00 81.06 74 GLN A C 1
ATOM 557 O O . GLN A 1 74 ? 6.675 -12.999 1.548 1.00 81.06 74 GLN A O 1
ATOM 562 N N . GLY A 1 75 ? 7.737 -14.039 -0.125 1.00 76.88 75 GLY A N 1
ATOM 563 C CA . GLY A 1 75 ? 6.824 -13.617 -1.189 1.00 76.88 75 GLY A CA 1
ATOM 564 C C . GLY A 1 75 ? 7.207 -12.299 -1.866 1.00 76.88 75 GLY A C 1
ATOM 565 O O . GLY A 1 75 ? 6.530 -11.884 -2.809 1.00 76.88 75 GLY A O 1
ATOM 566 N N . GLU A 1 76 ? 8.279 -11.633 -1.429 1.00 81.25 76 GLU A N 1
ATOM 567 C CA . GLU A 1 76 ? 8.814 -10.453 -2.098 1.00 81.25 76 GLU A CA 1
ATOM 568 C C . GLU A 1 76 ? 9.951 -10.818 -3.054 1.00 81.25 76 GLU A C 1
ATOM 570 O O . GLU A 1 76 ? 10.955 -11.421 -2.672 1.00 81.25 76 GLU A O 1
ATOM 575 N N . ARG A 1 77 ? 9.812 -10.399 -4.316 1.00 88.44 77 ARG A N 1
ATOM 576 C CA . ARG A 1 77 ? 10.866 -10.528 -5.323 1.00 88.44 77 ARG A CA 1
ATOM 577 C C . ARG A 1 77 ? 11.991 -9.549 -5.027 1.00 88.44 77 ARG A C 1
ATOM 579 O O . ARG A 1 77 ? 11.765 -8.339 -4.994 1.00 88.44 77 ARG A O 1
ATOM 586 N N . VAL A 1 78 ? 13.202 -10.070 -4.890 1.00 95.75 78 VAL A N 1
ATOM 587 C CA . VAL A 1 78 ? 14.387 -9.283 -4.544 1.00 95.75 78 VAL A CA 1
ATOM 588 C C . VAL A 1 78 ? 15.540 -9.543 -5.502 1.00 95.75 78 VAL A C 1
ATOM 590 O O . VAL A 1 78 ? 15.586 -10.573 -6.172 1.00 95.75 78 VAL A O 1
ATOM 593 N N . VAL A 1 79 ? 16.492 -8.618 -5.533 1.00 97.88 79 VAL A N 1
ATOM 594 C CA . VAL A 1 79 ? 17.843 -8.835 -6.044 1.00 97.88 79 VAL A CA 1
ATOM 595 C C . VAL A 1 79 ? 18.842 -8.665 -4.903 1.00 97.88 79 VAL A C 1
ATOM 597 O O . VAL A 1 79 ? 18.834 -7.648 -4.210 1.00 97.88 79 VAL A O 1
ATOM 600 N N . ALA A 1 80 ? 19.710 -9.653 -4.706 1.00 97.75 80 ALA A N 1
ATOM 601 C CA . ALA A 1 80 ? 20.831 -9.553 -3.779 1.00 97.75 80 ALA A CA 1
ATOM 602 C C . ALA A 1 80 ? 22.011 -8.834 -4.455 1.00 97.75 80 ALA A C 1
ATOM 604 O O . ALA A 1 80 ? 22.466 -9.274 -5.519 1.00 97.75 80 ALA A O 1
ATOM 605 N N . SER A 1 81 ? 22.538 -7.763 -3.843 1.00 97.19 81 SER A N 1
ATOM 606 C CA . SER A 1 81 ? 23.749 -7.085 -4.339 1.00 97.19 81 SER A CA 1
ATOM 607 C C . SER A 1 81 ? 24.915 -8.080 -4.425 1.00 97.19 81 SER A C 1
ATOM 609 O O . SER A 1 81 ? 25.154 -8.823 -3.470 1.00 97.19 81 SER A O 1
ATOM 611 N N . PRO A 1 82 ? 25.699 -8.111 -5.521 1.00 96.25 82 PRO A N 1
ATOM 612 C CA . PRO A 1 82 ? 26.857 -8.995 -5.622 1.00 96.25 82 PRO A CA 1
ATOM 613 C C . PRO A 1 82 ? 27.910 -8.787 -4.534 1.00 96.25 82 PRO A C 1
ATOM 615 O O . PRO A 1 82 ? 28.588 -9.759 -4.195 1.00 96.25 82 PRO A O 1
ATOM 618 N N . ILE A 1 83 ? 28.039 -7.562 -4.010 1.00 93.31 83 ILE A N 1
ATOM 619 C CA . ILE A 1 83 ? 29.137 -7.161 -3.125 1.00 93.31 83 ILE A CA 1
ATOM 620 C C . ILE A 1 83 ? 28.842 -7.574 -1.686 1.00 93.31 83 ILE A C 1
ATOM 622 O O . ILE A 1 83 ? 29.491 -8.474 -1.161 1.00 93.31 83 ILE A O 1
ATOM 626 N N . TYR A 1 84 ? 27.836 -6.957 -1.069 1.00 92.62 84 TYR A N 1
ATOM 627 C CA . TYR A 1 84 ? 27.544 -7.128 0.356 1.00 92.62 84 TYR A CA 1
ATOM 628 C C . TYR A 1 84 ? 26.243 -7.902 0.630 1.00 92.62 84 TYR A C 1
ATOM 630 O O . TYR A 1 84 ? 25.846 -8.042 1.781 1.00 92.62 84 TYR A O 1
ATOM 638 N N . LYS A 1 85 ? 25.613 -8.461 -0.414 1.00 95.62 85 LYS A N 1
ATOM 639 C CA . LYS A 1 85 ? 24.455 -9.372 -0.334 1.00 95.62 85 LYS A CA 1
ATOM 640 C C . LYS A 1 85 ? 23.180 -8.795 0.293 1.00 95.62 85 LYS A C 1
ATOM 642 O O . LYS A 1 85 ? 22.275 -9.575 0.567 1.00 95.62 85 LYS A O 1
ATOM 647 N N . GLN A 1 86 ? 23.060 -7.477 0.463 1.00 96.81 86 GLN A N 1
ATOM 648 C CA . GLN A 1 86 ? 21.776 -6.878 0.843 1.00 96.81 86 GLN A CA 1
ATOM 649 C C . GLN A 1 86 ? 20.736 -7.136 -0.240 1.00 96.81 86 GLN A C 1
ATOM 651 O O . GLN A 1 86 ? 21.060 -7.153 -1.437 1.00 96.81 86 GLN A O 1
ATOM 656 N N . HIS A 1 87 ? 19.494 -7.311 0.189 1.00 97.56 87 HIS A N 1
ATOM 657 C CA . HIS A 1 87 ? 18.383 -7.622 -0.686 1.00 97.56 87 HIS A CA 1
ATOM 658 C C . HIS A 1 87 ? 17.587 -6.360 -0.968 1.00 97.56 87 HIS A C 1
ATOM 660 O O . HIS A 1 87 ? 17.103 -5.679 -0.066 1.00 97.56 87 HIS A O 1
ATOM 666 N N . PHE A 1 88 ? 17.408 -6.073 -2.250 1.00 96.19 88 PHE A N 1
ATOM 667 C CA . PHE A 1 88 ? 16.597 -4.958 -2.704 1.00 96.19 88 PHE A CA 1
ATOM 668 C C . PHE A 1 88 ? 15.354 -5.475 -3.403 1.00 96.19 88 PHE A C 1
ATOM 670 O O . PHE A 1 88 ? 15.442 -6.316 -4.297 1.00 96.19 88 PHE A O 1
ATOM 677 N N . SER A 1 89 ? 14.196 -4.951 -3.025 1.00 93.88 89 SER A N 1
ATOM 678 C CA . SER A 1 89 ? 12.924 -5.249 -3.678 1.00 93.88 89 SER A CA 1
ATOM 679 C C . SER A 1 89 ? 12.981 -4.899 -5.168 1.00 93.88 89 SER A C 1
ATOM 681 O O . SER A 1 89 ? 13.252 -3.752 -5.525 1.00 93.88 89 SER A O 1
ATOM 683 N N . LEU A 1 90 ? 12.678 -5.850 -6.055 1.00 93.06 90 LEU A N 1
ATOM 684 C CA . LEU A 1 90 ? 12.641 -5.599 -7.502 1.00 93.06 90 LEU A CA 1
ATOM 685 C C . LEU A 1 90 ? 11.540 -4.602 -7.894 1.00 93.06 90 LEU A C 1
ATOM 687 O O . LEU A 1 90 ? 11.680 -3.886 -8.881 1.00 93.06 90 LEU A O 1
ATOM 691 N N . ALA A 1 91 ? 10.451 -4.545 -7.124 1.00 86.69 91 ALA A N 1
ATOM 692 C CA . ALA A 1 91 ? 9.317 -3.662 -7.398 1.00 86.69 91 ALA A CA 1
ATOM 693 C C . ALA A 1 91 ? 9.501 -2.248 -6.826 1.00 86.69 91 ALA A C 1
ATOM 695 O O . ALA A 1 91 ? 9.039 -1.266 -7.407 1.00 86.69 91 ALA A O 1
ATOM 696 N N . THR A 1 92 ? 10.137 -2.138 -5.658 1.00 84.94 92 THR A N 1
ATOM 697 C CA . THR A 1 92 ? 10.177 -0.875 -4.901 1.00 84.94 92 THR A CA 1
ATOM 698 C C . THR A 1 92 ? 11.578 -0.302 -4.737 1.00 84.94 92 THR A C 1
ATOM 700 O O . THR A 1 92 ? 11.720 0.834 -4.308 1.00 84.94 92 THR A O 1
ATOM 703 N N . GLY A 1 93 ? 12.623 -1.070 -5.042 1.00 92.69 93 GLY A N 1
ATOM 704 C CA . GLY A 1 93 ? 14.013 -0.668 -4.848 1.00 92.69 93 GLY A CA 1
ATOM 705 C C . GLY A 1 93 ? 14.444 -0.556 -3.383 1.00 92.69 93 GLY A C 1
ATOM 706 O O . GLY A 1 93 ? 15.627 -0.339 -3.137 1.00 92.69 93 GLY A O 1
ATOM 707 N N . ARG A 1 94 ? 13.543 -0.707 -2.399 1.00 92.31 94 ARG A N 1
ATOM 708 C CA . ARG A 1 94 ? 13.895 -0.626 -0.973 1.00 92.31 94 ARG A CA 1
ATOM 709 C C . ARG A 1 94 ? 14.840 -1.755 -0.578 1.00 92.31 94 ARG A C 1
ATOM 711 O O . ARG A 1 94 ? 14.640 -2.894 -1.007 1.00 92.31 94 ARG A O 1
ATOM 718 N N . CYS A 1 95 ? 15.824 -1.441 0.253 1.00 91.88 95 CYS A N 1
ATOM 719 C CA . CYS A 1 95 ? 16.627 -2.448 0.931 1.00 91.88 95 CYS A CA 1
ATOM 720 C C . CYS A 1 95 ? 15.786 -3.093 2.046 1.00 91.88 95 CYS A C 1
ATOM 722 O O . CYS A 1 95 ? 15.027 -2.408 2.738 1.00 91.88 95 CYS A O 1
ATOM 724 N N . LEU A 1 96 ? 15.862 -4.414 2.187 1.00 88.06 96 LEU A N 1
ATOM 725 C CA . LEU A 1 96 ? 15.115 -5.148 3.212 1.00 88.06 96 LEU A CA 1
ATOM 726 C C . LEU A 1 96 ? 15.812 -5.075 4.575 1.00 88.06 96 LEU A C 1
ATOM 728 O O . LEU A 1 96 ? 15.143 -5.136 5.604 1.00 88.06 96 LEU A O 1
ATOM 732 N N . GLU A 1 97 ? 17.133 -4.926 4.584 1.00 90.44 97 GLU A N 1
ATOM 733 C CA . GLU A 1 97 ? 17.948 -4.885 5.797 1.00 90.44 97 GLU A CA 1
ATOM 734 C C . GLU A 1 97 ? 18.170 -3.466 6.342 1.00 90.44 97 GLU A C 1
ATOM 736 O O . GLU A 1 97 ? 18.428 -3.309 7.533 1.00 90.44 97 GLU A O 1
ATOM 741 N N . ASP A 1 98 ? 18.063 -2.433 5.501 1.00 89.00 98 ASP A N 1
ATOM 742 C CA . ASP A 1 98 ? 18.336 -1.040 5.875 1.00 89.00 98 ASP A CA 1
ATOM 743 C C . ASP A 1 98 ? 17.308 -0.081 5.255 1.00 89.00 98 ASP A C 1
ATOM 745 O O . ASP A 1 98 ? 17.323 0.195 4.057 1.00 89.00 98 ASP A O 1
ATOM 749 N N . LYS A 1 99 ? 16.421 0.466 6.090 1.00 81.75 99 LYS A N 1
ATOM 750 C CA . LYS A 1 99 ? 15.322 1.352 5.668 1.00 81.75 99 LYS A CA 1
ATOM 751 C C . LYS A 1 99 ? 15.781 2.664 5.017 1.00 81.75 99 LYS A C 1
ATOM 753 O O . LYS A 1 99 ? 14.992 3.283 4.300 1.00 81.75 99 LYS A O 1
ATOM 758 N N . ASP A 1 100 ? 17.015 3.095 5.273 1.00 85.69 100 ASP A N 1
ATOM 759 C CA . ASP A 1 100 ? 17.543 4.360 4.762 1.00 85.69 100 ASP A CA 1
ATOM 760 C C . ASP A 1 100 ? 18.180 4.183 3.370 1.00 85.69 100 ASP A C 1
ATOM 762 O O . ASP A 1 100 ? 18.432 5.165 2.664 1.00 85.69 100 ASP A O 1
ATOM 766 N N . GLN A 1 101 ? 18.371 2.932 2.928 1.00 90.81 101 GLN A N 1
ATOM 767 C CA . GLN A 1 101 ? 18.980 2.581 1.647 1.00 90.81 101 GLN A CA 1
ATOM 768 C C . GLN A 1 101 ? 17.957 2.082 0.625 1.00 90.81 101 GLN A C 1
ATOM 770 O O . GLN A 1 101 ? 17.040 1.308 0.911 1.00 90.81 101 GLN A O 1
ATOM 775 N N . LYS A 1 102 ? 18.134 2.516 -0.625 1.00 93.12 102 LYS A N 1
ATOM 776 C CA . LYS A 1 102 ? 17.263 2.146 -1.744 1.00 93.12 102 LYS A CA 1
ATOM 777 C C . LYS A 1 102 ? 17.952 2.310 -3.089 1.00 93.12 102 LYS A C 1
ATOM 779 O O . LYS A 1 102 ? 18.858 3.126 -3.250 1.00 93.12 102 LYS A O 1
ATOM 784 N N . LEU A 1 103 ? 17.447 1.578 -4.069 1.00 94.62 103 LEU A N 1
ATOM 785 C CA . LEU A 1 103 ? 17.734 1.753 -5.483 1.00 94.62 103 LEU A CA 1
ATOM 786 C C . LEU A 1 103 ? 16.642 2.608 -6.124 1.00 94.62 103 LEU A C 1
ATOM 788 O O . LEU A 1 103 ? 15.461 2.456 -5.818 1.00 94.62 103 LEU A O 1
ATOM 792 N N . ALA A 1 104 ? 17.034 3.485 -7.045 1.00 94.06 104 ALA A N 1
ATOM 793 C CA . ALA A 1 104 ? 16.075 4.117 -7.943 1.00 94.06 104 ALA A CA 1
ATOM 794 C C . ALA A 1 104 ? 15.391 3.043 -8.804 1.00 94.06 104 ALA A C 1
ATOM 796 O O . ALA A 1 104 ? 16.063 2.117 -9.264 1.00 94.06 104 ALA A O 1
ATOM 797 N N . VAL A 1 105 ? 14.084 3.174 -9.032 1.00 93.06 105 VAL A N 1
ATOM 798 C CA . VAL A 1 105 ? 13.299 2.259 -9.873 1.00 93.06 105 VAL A CA 1
ATOM 799 C C . VAL A 1 105 ? 12.867 3.005 -11.126 1.00 93.06 105 VAL A C 1
ATOM 801 O O . VAL A 1 105 ? 12.449 4.154 -11.039 1.00 93.06 105 VAL A O 1
ATOM 804 N N . TYR A 1 106 ? 12.941 2.373 -12.290 1.00 93.38 106 TYR A N 1
ATOM 805 C CA . TYR A 1 106 ? 12.562 2.993 -13.556 1.00 93.38 106 TYR A CA 1
ATOM 806 C C . TYR A 1 106 ? 11.291 2.331 -14.096 1.00 93.38 106 TYR A C 1
ATOM 808 O O . TYR A 1 106 ? 11.243 1.098 -14.207 1.00 93.38 106 TYR A O 1
ATOM 816 N N . PRO A 1 107 ? 10.254 3.114 -14.448 1.00 89.94 107 PRO A N 1
ATOM 817 C CA . PRO A 1 107 ? 9.084 2.582 -15.121 1.00 89.94 107 PRO A CA 1
ATOM 818 C C . PRO A 1 107 ? 9.470 1.831 -16.386 1.00 89.94 107 PRO A C 1
ATOM 820 O O . PRO A 1 107 ? 10.314 2.282 -17.151 1.00 89.94 107 PRO A O 1
ATOM 823 N N . SER A 1 108 ? 8.851 0.686 -16.626 1.00 90.00 108 SER A N 1
ATOM 824 C CA . SER A 1 108 ? 9.109 -0.132 -17.807 1.00 90.00 108 SER A CA 1
ATOM 825 C C . SER A 1 108 ? 7.819 -0.707 -18.370 1.00 90.00 108 SER A C 1
ATOM 827 O O . SER A 1 108 ? 6.825 -0.822 -17.668 1.00 90.00 108 SER A O 1
ATOM 829 N N . LYS A 1 109 ? 7.793 -1.051 -19.652 1.00 86.88 109 LYS A N 1
ATOM 830 C CA . LYS A 1 109 ? 6.658 -1.730 -20.286 1.00 86.88 109 LYS A CA 1
ATOM 831 C C . LYS A 1 109 ? 7.159 -2.635 -21.399 1.00 86.88 109 LYS A C 1
ATOM 833 O O . LYS A 1 109 ? 8.222 -2.393 -21.966 1.00 86.88 109 LYS A O 1
ATOM 838 N N . ILE A 1 110 ? 6.382 -3.667 -21.707 1.00 86.31 110 ILE A N 1
ATOM 839 C CA . ILE A 1 110 ? 6.627 -4.529 -22.862 1.00 86.31 110 ILE A CA 1
ATOM 840 C C . ILE A 1 110 ? 5.560 -4.203 -23.901 1.00 86.31 110 ILE A C 1
ATOM 842 O O . ILE A 1 110 ? 4.372 -4.359 -23.624 1.00 86.31 110 ILE A O 1
ATOM 846 N N . VAL A 1 111 ? 5.982 -3.735 -25.071 1.00 85.31 111 VAL A N 1
ATOM 847 C CA . VAL A 1 111 ? 5.098 -3.429 -26.205 1.00 85.31 111 VAL A CA 1
ATOM 848 C C . VAL A 1 111 ? 5.688 -4.113 -27.427 1.00 85.31 111 VAL A C 1
ATOM 850 O O . VAL A 1 111 ? 6.868 -3.924 -27.715 1.00 85.31 111 VAL A O 1
ATOM 853 N N . ASP A 1 112 ? 4.893 -4.959 -28.082 1.00 88.25 112 ASP A N 1
ATOM 854 C CA . ASP A 1 112 ? 5.288 -5.721 -29.276 1.00 88.25 112 ASP A CA 1
ATOM 855 C C . ASP A 1 112 ? 6.599 -6.507 -29.099 1.00 88.25 112 ASP A C 1
ATOM 857 O O . ASP A 1 112 ? 7.494 -6.490 -29.938 1.00 88.25 112 ASP A O 1
ATOM 861 N N . GLY A 1 113 ? 6.736 -7.174 -27.946 1.00 87.44 113 GLY A N 1
ATOM 862 C CA . GLY A 1 113 ? 7.922 -7.970 -27.611 1.00 87.44 113 GLY A CA 1
ATOM 863 C C . GLY A 1 113 ? 9.167 -7.146 -27.271 1.00 87.44 113 GLY A C 1
ATOM 864 O O . GLY A 1 113 ? 10.233 -7.724 -27.075 1.00 87.44 113 GLY A O 1
ATOM 865 N N . ARG A 1 114 ? 9.053 -5.817 -27.164 1.00 93.06 114 ARG A N 1
ATOM 866 C CA . ARG A 1 114 ? 10.177 -4.920 -26.871 1.00 93.06 114 ARG A CA 1
ATOM 867 C C . ARG A 1 114 ? 10.058 -4.267 -25.511 1.00 93.06 114 ARG A C 1
ATOM 869 O O . ARG A 1 114 ? 8.959 -3.935 -25.066 1.00 93.06 114 ARG A O 1
ATOM 876 N N . VAL A 1 115 ? 11.200 -4.088 -24.861 1.00 93.81 115 VAL A N 1
ATOM 877 C CA . VAL A 1 115 ? 11.311 -3.500 -23.530 1.00 93.81 115 VAL A CA 1
ATOM 878 C C . VAL A 1 115 ? 11.530 -2.000 -23.656 1.00 93.81 115 VAL A C 1
ATOM 880 O O . VAL A 1 115 ? 12.556 -1.546 -24.156 1.00 93.81 115 VAL A O 1
ATOM 883 N N . TRP A 1 116 ? 10.574 -1.238 -23.138 1.00 93.50 116 TRP A N 1
ATOM 884 C CA . TRP A 1 116 ? 10.639 0.213 -23.036 1.00 93.50 116 TRP A CA 1
ATOM 885 C C . TRP A 1 116 ? 10.843 0.612 -21.584 1.00 93.50 116 TRP A C 1
ATOM 887 O O . TRP A 1 116 ? 10.196 0.049 -20.701 1.00 93.50 116 TRP A O 1
ATOM 897 N N . VAL A 1 117 ? 11.690 1.604 -21.336 1.00 94.06 117 VAL A N 1
ATOM 898 C CA . VAL A 1 117 ? 12.013 2.109 -20.000 1.00 94.06 117 VAL A CA 1
ATOM 899 C C . VAL A 1 117 ? 11.882 3.625 -19.987 1.00 94.06 117 VAL A C 1
ATOM 901 O O . VAL A 1 117 ? 12.386 4.300 -20.878 1.00 94.06 117 VAL A O 1
ATOM 904 N N . ASN A 1 118 ? 11.201 4.173 -18.987 1.00 91.75 118 ASN A N 1
ATOM 905 C CA . ASN A 1 118 ? 11.141 5.609 -18.775 1.00 91.75 118 ASN A CA 1
ATOM 906 C C . ASN A 1 118 ? 12.452 6.092 -18.134 1.00 91.75 118 ASN A C 1
ATOM 908 O O . ASN A 1 118 ? 12.898 5.513 -17.146 1.00 91.75 118 ASN A O 1
ATOM 912 N N . ALA A 1 119 ? 13.069 7.139 -18.682 1.00 90.00 119 ALA A N 1
ATOM 913 C CA . ALA A 1 119 ? 14.344 7.658 -18.185 1.00 90.00 119 ALA A CA 1
ATOM 914 C C . ALA A 1 119 ? 14.251 8.371 -16.824 1.00 90.00 119 ALA A C 1
ATOM 916 O O . ALA A 1 119 ? 15.274 8.542 -16.156 1.00 90.00 119 ALA A O 1
ATOM 917 N N . VAL A 1 120 ? 13.048 8.753 -16.385 1.00 89.31 120 VAL A N 1
ATOM 918 C CA . VAL A 1 120 ? 12.825 9.367 -15.074 1.00 89.31 120 VAL A CA 1
ATOM 919 C C . VAL A 1 120 ? 12.612 8.273 -14.023 1.00 89.31 120 VAL A C 1
ATOM 921 O O . VAL A 1 120 ? 11.628 7.531 -14.104 1.00 89.31 120 VAL A O 1
ATOM 924 N N . PRO A 1 121 ? 13.485 8.166 -13.003 1.00 85.69 121 PRO A N 1
ATOM 925 C CA . PRO A 1 121 ? 13.271 7.219 -11.923 1.00 85.69 121 PRO A CA 1
ATOM 926 C C . PRO A 1 121 ? 12.070 7.625 -11.061 1.00 85.69 121 PRO A C 1
ATOM 928 O O . PRO A 1 121 ? 11.849 8.800 -10.765 1.00 85.69 121 PRO A O 1
ATOM 931 N N . GLN A 1 122 ? 11.331 6.628 -10.593 1.00 79.19 122 GLN A N 1
ATOM 932 C CA . GLN A 1 122 ? 10.276 6.748 -9.597 1.00 79.19 122 GLN A CA 1
ATOM 933 C C . GLN A 1 122 ? 10.724 6.121 -8.273 1.00 79.19 122 GLN A C 1
ATOM 935 O O . GLN A 1 122 ? 11.655 5.312 -8.217 1.00 79.19 122 GLN A O 1
ATOM 940 N N . LYS A 1 123 ? 10.067 6.512 -7.174 1.00 61.28 123 LYS A N 1
ATOM 941 C CA . LYS A 1 123 ? 10.359 5.949 -5.846 1.00 61.28 123 LYS A CA 1
ATOM 942 C C . LYS A 1 123 ? 10.042 4.450 -5.776 1.00 61.28 123 LYS A C 1
ATOM 944 O O . LYS A 1 123 ? 10.725 3.749 -5.046 1.00 61.28 123 LYS A O 1
ATOM 949 N N . THR A 1 124 ? 9.044 3.987 -6.529 1.00 52.22 124 THR A N 1
ATOM 950 C CA . THR A 1 124 ? 8.577 2.598 -6.646 1.00 52.22 124 THR A CA 1
ATOM 951 C C . THR A 1 124 ? 7.833 2.445 -7.979 1.00 52.22 124 THR A C 1
ATOM 953 O O . THR A 1 124 ? 7.268 3.420 -8.472 1.00 52.22 124 THR A O 1
ATOM 956 N N . TYR A 1 125 ? 7.829 1.255 -8.592 1.00 50.25 125 TYR A N 1
ATOM 957 C CA . TYR A 1 125 ? 7.046 1.025 -9.811 1.00 50.25 125 TYR A CA 1
ATOM 958 C C . TYR A 1 125 ? 6.587 -0.433 -9.939 1.00 50.25 125 TYR A C 1
ATOM 960 O O . TYR A 1 125 ? 7.388 -1.363 -10.025 1.00 50.25 125 TYR A O 1
ATOM 968 N N . ILE A 1 126 ? 5.269 -0.634 -10.008 1.00 53.69 126 ILE A N 1
ATOM 969 C CA . ILE A 1 126 ? 4.655 -1.920 -10.353 1.00 53.69 126 ILE A CA 1
ATOM 970 C C . ILE A 1 126 ? 4.087 -1.789 -11.766 1.00 53.69 126 ILE A C 1
ATOM 972 O O . ILE A 1 126 ? 3.090 -1.102 -11.980 1.00 53.69 126 ILE A O 1
ATOM 976 N N . THR A 1 127 ? 4.681 -2.506 -12.721 1.00 43.09 127 THR A N 1
ATOM 977 C CA . THR A 1 127 ? 4.113 -2.753 -14.054 1.00 43.09 127 THR A CA 1
ATOM 978 C C . THR A 1 127 ? 2.783 -3.485 -13.929 1.00 43.09 127 THR A C 1
ATOM 980 O O . THR A 1 127 ? 2.715 -4.712 -13.922 1.00 43.09 127 THR A O 1
ATOM 983 N N . ASN A 1 128 ? 1.696 -2.736 -13.819 1.00 40.38 128 ASN A N 1
ATOM 984 C CA . ASN A 1 128 ? 0.407 -3.212 -14.283 1.00 40.38 128 ASN A CA 1
ATOM 985 C C . ASN A 1 128 ? -0.394 -2.035 -14.830 1.00 40.38 128 ASN A C 1
ATOM 987 O O . ASN A 1 128 ? -1.443 -1.682 -14.299 1.00 40.38 128 ASN A O 1
ATOM 991 N N . THR A 1 129 ? 0.115 -1.426 -15.898 1.00 42.84 129 THR A N 1
ATOM 992 C CA . THR A 1 129 ? -0.662 -0.541 -16.769 1.00 42.84 129 THR A CA 1
ATOM 993 C C . THR A 1 129 ? -1.455 -1.400 -17.751 1.00 42.84 129 THR A C 1
ATOM 995 O O . THR A 1 129 ? -1.243 -1.385 -18.957 1.00 42.84 129 THR A O 1
ATOM 998 N N . GLY A 1 130 ? -2.406 -2.173 -17.225 1.00 39.72 130 GLY A N 1
ATOM 999 C CA . GLY A 1 130 ? -3.659 -2.264 -17.956 1.00 39.72 130 GLY A CA 1
ATOM 1000 C C . GLY A 1 130 ? -4.275 -0.882 -17.818 1.00 39.72 130 GLY A C 1
ATOM 1001 O O . GLY A 1 130 ? -4.594 -0.488 -16.698 1.00 39.72 130 GLY A O 1
ATOM 1002 N N . VAL A 1 131 ? -4.346 -0.119 -18.908 1.00 39.47 131 VAL A N 1
ATOM 1003 C CA . VAL A 1 131 ? -5.115 1.127 -18.945 1.00 39.47 131 VAL A CA 1
ATOM 1004 C C . VAL A 1 131 ? -6.580 0.726 -18.761 1.00 39.47 131 VAL A C 1
ATOM 1006 O O . VAL A 1 131 ? -7.290 0.457 -19.721 1.00 39.47 131 VAL A O 1
ATOM 1009 N N . SER A 1 132 ? -7.006 0.570 -17.511 1.00 43.84 132 SER A N 1
ATOM 1010 C CA . SER A 1 132 ? -8.412 0.677 -17.157 1.00 43.84 132 SER A CA 1
ATOM 1011 C C . SER A 1 132 ? -8.699 2.168 -17.158 1.00 43.84 132 SER A C 1
ATOM 1013 O O . SER A 1 132 ? -8.015 2.911 -16.456 1.00 43.84 132 SER A O 1
ATOM 1015 N N . GLN A 1 133 ? -9.648 2.612 -17.980 1.00 53.00 133 GLN A N 1
ATOM 1016 C CA . GLN A 1 133 ? -10.083 4.013 -17.996 1.00 53.00 133 GLN A CA 1
ATOM 1017 C C . GLN A 1 133 ? -10.672 4.453 -16.643 1.00 53.00 133 GLN A C 1
ATOM 1019 O O . GLN A 1 133 ? -10.722 5.649 -16.382 1.00 53.00 133 GLN A O 1
ATOM 1024 N N . ASP A 1 134 ? -10.997 3.500 -15.760 1.00 73.06 134 ASP A N 1
ATOM 1025 C CA . ASP A 1 134 ? -11.530 3.745 -14.423 1.00 73.06 134 ASP A CA 1
ATOM 1026 C C . ASP A 1 134 ? -10.597 3.209 -13.323 1.00 73.06 134 ASP A C 1
ATOM 1028 O O . ASP A 1 134 ? -10.061 2.094 -13.425 1.00 73.06 134 ASP A O 1
ATOM 1032 N N . LYS A 1 135 ? -10.419 4.001 -12.253 1.00 83.44 135 LYS A N 1
ATOM 1033 C CA . LYS A 1 135 ? -9.702 3.588 -11.035 1.00 83.44 135 LYS A CA 1
ATOM 1034 C C . LYS A 1 135 ? -10.413 2.384 -10.403 1.00 83.44 135 LYS A C 1
ATOM 1036 O O . LYS A 1 135 ? -11.637 2.333 -10.347 1.00 83.44 135 LYS A O 1
ATOM 1041 N N . LEU A 1 136 ? -9.655 1.417 -9.886 1.00 89.56 136 LEU A N 1
ATOM 1042 C CA . LEU A 1 136 ? -10.230 0.283 -9.156 1.00 89.56 136 LEU A CA 1
ATOM 1043 C C . LEU A 1 136 ? -10.715 0.737 -7.776 1.00 89.56 136 LEU A C 1
ATOM 1045 O O . LEU A 1 136 ? -9.978 1.410 -7.056 1.00 89.56 136 LEU A O 1
ATOM 1049 N N . ARG A 1 137 ? -11.896 0.295 -7.346 1.00 94.81 137 ARG A N 1
ATOM 1050 C CA . ARG A 1 137 ? -12.401 0.608 -6.002 1.00 94.81 137 ARG A CA 1
ATOM 1051 C C . ARG A 1 137 ? -11.673 -0.244 -4.965 1.00 94.81 137 ARG A C 1
ATOM 1053 O O . ARG A 1 137 ? -11.806 -1.474 -4.950 1.00 94.81 137 ARG A O 1
ATOM 1060 N N . LEU A 1 138 ? -10.881 0.392 -4.110 1.00 97.06 138 LEU A N 1
ATOM 1061 C CA . LEU A 1 138 ? -10.183 -0.241 -2.996 1.00 97.06 138 LEU A CA 1
ATOM 1062 C C . LEU A 1 138 ? -10.882 0.125 -1.689 1.00 97.06 138 LEU A C 1
ATOM 1064 O O . LEU A 1 138 ? -10.934 1.295 -1.319 1.00 97.06 138 LEU A O 1
ATOM 1068 N N . VAL A 1 139 ? -11.361 -0.881 -0.962 1.00 98.38 139 VAL A N 1
ATOM 1069 C CA . VAL A 1 139 ? -11.891 -0.690 0.390 1.00 98.38 139 VAL A CA 1
ATOM 1070 C C . VAL A 1 139 ? -10.879 -1.198 1.413 1.00 98.38 139 VAL A C 1
ATOM 1072 O O . VAL A 1 139 ? -10.446 -2.350 1.350 1.00 98.38 139 VAL A O 1
ATOM 1075 N N . LEU A 1 140 ? -10.516 -0.347 2.369 1.00 98.31 140 LEU A N 1
ATOM 1076 C CA . LEU A 1 140 ? -9.750 -0.704 3.560 1.00 98.31 140 LEU A CA 1
ATOM 1077 C C . LEU A 1 140 ? -10.696 -0.734 4.764 1.00 98.31 140 LEU A C 1
ATOM 1079 O O . LEU A 1 140 ? -11.244 0.298 5.147 1.00 98.31 140 LEU A O 1
ATOM 1083 N N . ILE A 1 141 ? -10.874 -1.904 5.379 1.00 98.12 141 ILE A N 1
ATOM 1084 C CA . ILE A 1 141 ? -11.593 -2.032 6.651 1.00 98.12 141 ILE A CA 1
ATOM 1085 C C . ILE A 1 141 ? -10.575 -1.978 7.790 1.00 98.12 141 ILE A C 1
ATOM 1087 O O . ILE A 1 141 ? -9.761 -2.889 7.937 1.00 98.12 141 ILE A O 1
ATOM 1091 N N . GLY A 1 142 ? -10.677 -0.946 8.624 1.00 95.62 142 GLY A N 1
ATOM 1092 C CA . GLY A 1 142 ? -9.810 -0.709 9.772 1.00 95.62 142 GLY A CA 1
ATOM 1093 C C . GLY A 1 142 ? -8.858 0.463 9.545 1.00 95.62 142 GLY A C 1
ATOM 1094 O O . GLY A 1 142 ? -7.940 0.390 8.732 1.00 95.62 142 GLY A O 1
ATOM 1095 N N . ASN A 1 143 ? -9.050 1.526 10.330 1.00 95.44 143 ASN A N 1
ATOM 1096 C CA . ASN A 1 143 ? -8.263 2.762 10.277 1.00 95.44 143 ASN A CA 1
ATOM 1097 C C . ASN A 1 143 ? -7.048 2.743 11.232 1.00 95.44 143 ASN A C 1
ATOM 1099 O O . ASN A 1 143 ? -6.716 3.735 11.880 1.00 95.44 143 ASN A O 1
ATOM 1103 N N . GLY A 1 144 ? -6.433 1.571 11.413 1.00 92.19 144 GLY A N 1
ATOM 1104 C CA . GLY A 1 144 ? -5.291 1.367 12.309 1.00 92.19 144 GLY A CA 1
ATOM 1105 C C . GLY A 1 144 ? -3.939 1.563 11.616 1.00 92.19 144 GLY A C 1
ATOM 1106 O O . GLY A 1 144 ? -3.864 1.632 10.392 1.00 92.19 144 GLY A O 1
ATOM 1107 N N . LEU A 1 145 ? -2.854 1.588 12.399 1.00 89.62 145 LEU A N 1
ATOM 1108 C CA . LEU A 1 145 ? -1.488 1.838 11.909 1.00 89.62 145 LEU A CA 1
ATOM 1109 C C . LEU A 1 145 ? -1.064 0.889 10.773 1.00 89.62 145 LEU A C 1
ATOM 1111 O O . LEU A 1 145 ? -0.501 1.334 9.780 1.00 89.62 145 LEU A O 1
ATOM 1115 N N . ALA A 1 146 ? -1.367 -0.408 10.894 1.00 88.31 146 ALA A N 1
ATOM 1116 C CA . ALA A 1 146 ? -1.002 -1.401 9.882 1.00 88.31 146 ALA A CA 1
ATOM 1117 C C . ALA A 1 146 ? -1.725 -1.170 8.543 1.00 88.31 146 ALA A C 1
ATOM 1119 O O . ALA A 1 146 ? -1.099 -1.194 7.484 1.00 88.31 146 ALA A O 1
ATOM 1120 N N . GLY A 1 147 ? -3.038 -0.921 8.595 1.00 93.19 147 GLY A N 1
ATOM 1121 C CA . GLY A 1 147 ? -3.852 -0.662 7.407 1.00 93.19 147 GLY A CA 1
ATOM 1122 C C . GLY A 1 147 ? -3.464 0.644 6.726 1.00 93.19 147 GLY A C 1
ATOM 1123 O O . GLY A 1 147 ? -3.244 0.663 5.517 1.00 93.19 147 GLY A O 1
ATOM 1124 N N . MET A 1 148 ? -3.307 1.709 7.514 1.00 93.19 148 MET A N 1
ATOM 1125 C CA . MET A 1 148 ? -2.938 3.023 6.994 1.00 93.19 148 MET A CA 1
ATOM 1126 C C . MET A 1 148 ? -1.539 3.035 6.399 1.00 93.19 148 MET A C 1
ATOM 1128 O O . MET A 1 148 ? -1.376 3.550 5.300 1.00 93.19 148 MET A O 1
ATOM 1132 N N . ARG A 1 149 ? -0.560 2.374 7.026 1.00 89.12 149 ARG A N 1
ATOM 1133 C CA . ARG A 1 149 ? 0.783 2.269 6.448 1.00 89.12 149 ARG A CA 1
ATOM 1134 C C . ARG A 1 149 ? 0.777 1.558 5.096 1.00 89.12 149 ARG A C 1
ATOM 1136 O O . ARG A 1 149 ? 1.392 2.031 4.147 1.00 89.12 149 ARG A O 1
ATOM 1143 N N . CYS A 1 150 ? 0.049 0.446 5.002 1.00 90.06 150 CYS A N 1
ATOM 1144 C CA . CYS A 1 150 ? -0.122 -0.272 3.742 1.00 90.06 150 CYS A CA 1
ATOM 1145 C C . CYS A 1 150 ? -0.785 0.608 2.673 1.00 90.06 150 CYS A C 1
ATOM 1147 O O . CYS A 1 150 ? -0.370 0.582 1.515 1.00 90.06 150 CYS A O 1
ATOM 1149 N N . LEU A 1 151 ? -1.793 1.395 3.058 1.00 92.62 151 LEU A N 1
ATOM 1150 C CA . LEU A 1 151 ? -2.487 2.300 2.152 1.00 92.62 151 LEU A CA 1
ATOM 1151 C C . LEU A 1 151 ? -1.597 3.453 1.675 1.00 92.62 151 LEU A C 1
ATOM 1153 O O . LEU A 1 151 ? -1.607 3.751 0.485 1.00 92.62 151 LEU A O 1
ATOM 1157 N N . GLU A 1 152 ? -0.825 4.077 2.565 1.00 86.81 152 GLU A N 1
ATOM 1158 C CA . GLU A 1 152 ? 0.155 5.105 2.198 1.00 86.81 152 GLU A CA 1
ATOM 1159 C C . GLU A 1 152 ? 1.150 4.571 1.171 1.00 86.81 152 GLU A C 1
ATOM 1161 O O . GLU A 1 152 ? 1.300 5.152 0.098 1.00 86.81 152 GLU A O 1
ATOM 1166 N N . ASP A 1 153 ? 1.766 3.425 1.470 1.00 83.50 153 ASP A N 1
ATOM 1167 C CA . ASP A 1 153 ? 2.734 2.788 0.583 1.00 83.50 153 ASP A CA 1
ATOM 1168 C C . ASP A 1 153 ? 2.087 2.460 -0.778 1.00 83.50 153 ASP A C 1
ATOM 1170 O O . ASP A 1 153 ? 2.695 2.662 -1.827 1.00 83.50 153 ASP A O 1
ATOM 1174 N N . LEU A 1 154 ? 0.824 2.020 -0.791 1.00 85.81 154 LEU A N 1
ATOM 1175 C CA . LEU A 1 154 ? 0.077 1.717 -2.013 1.00 85.81 154 LEU A CA 1
ATOM 1176 C C . LEU A 1 154 ? -0.282 2.968 -2.832 1.00 85.81 154 LEU A C 1
ATOM 1178 O O . LEU A 1 154 ? -0.188 2.924 -4.061 1.00 85.81 154 LEU A O 1
ATOM 1182 N N . LEU A 1 155 ? -0.675 4.067 -2.184 1.00 82.00 155 LEU A N 1
ATOM 1183 C CA . LEU A 1 155 ? -0.953 5.345 -2.847 1.00 82.00 155 LEU A CA 1
ATOM 1184 C C . LEU A 1 155 ? 0.323 5.980 -3.401 1.00 82.00 155 LEU A C 1
ATOM 1186 O O . LEU A 1 155 ? 0.299 6.528 -4.500 1.00 82.00 155 LEU A O 1
ATOM 1190 N N . ASP A 1 156 ? 1.441 5.841 -2.693 1.00 76.00 156 ASP A N 1
ATOM 1191 C CA . ASP A 1 156 ? 2.751 6.263 -3.182 1.00 76.00 156 ASP A CA 1
ATOM 1192 C C . ASP A 1 156 ? 3.208 5.408 -4.381 1.00 76.00 156 ASP A C 1
ATOM 1194 O O . ASP A 1 156 ? 3.822 5.928 -5.313 1.00 76.00 156 ASP A O 1
ATOM 1198 N N . MET A 1 157 ? 2.890 4.105 -4.390 1.00 72.31 157 MET A N 1
ATOM 1199 C CA . MET A 1 157 ? 3.237 3.171 -5.474 1.00 72.31 157 MET A CA 1
ATOM 1200 C C . MET A 1 157 ? 2.356 3.294 -6.721 1.00 72.31 157 MET A C 1
ATOM 1202 O O . MET A 1 157 ? 2.801 2.954 -7.820 1.00 72.31 157 MET A O 1
ATOM 1206 N N . ALA A 1 158 ? 1.090 3.677 -6.564 1.00 76.75 158 ALA A N 1
ATOM 1207 C CA . ALA A 1 158 ? 0.108 3.661 -7.643 1.00 76.75 158 ALA A CA 1
ATOM 1208 C C . ALA A 1 158 ? -0.984 4.733 -7.436 1.00 76.75 158 ALA A C 1
ATOM 1210 O O . ALA A 1 158 ? -2.158 4.381 -7.264 1.00 76.75 158 ALA A O 1
ATOM 1211 N N . PRO A 1 159 ? -0.624 6.032 -7.489 1.00 75.12 159 PRO A N 1
ATOM 1212 C CA . PRO A 1 159 ? -1.507 7.141 -7.101 1.00 75.12 159 PRO A CA 1
ATOM 1213 C C . PRO A 1 159 ? -2.799 7.213 -7.927 1.00 75.12 159 PRO A C 1
ATOM 1215 O O . PRO A 1 159 ? -3.859 7.590 -7.426 1.00 75.12 159 PRO A O 1
ATOM 1218 N N . ASP A 1 160 ? -2.740 6.776 -9.186 1.00 81.25 160 ASP A N 1
ATOM 1219 C CA . ASP A 1 160 ? -3.870 6.845 -10.115 1.00 81.25 160 ASP A CA 1
ATOM 1220 C C . ASP A 1 160 ? -4.583 5.515 -10.336 1.00 81.25 160 ASP A C 1
ATOM 1222 O O . ASP A 1 160 ? -5.453 5.413 -11.195 1.00 81.25 160 ASP A O 1
ATOM 1226 N N . ARG A 1 161 ? -4.249 4.481 -9.560 1.00 82.25 161 ARG A N 1
ATOM 1227 C CA . ARG A 1 161 ? -4.800 3.140 -9.779 1.00 82.25 161 ARG A CA 1
ATOM 1228 C C . ARG A 1 161 ? -6.075 2.861 -8.997 1.00 82.25 161 ARG A C 1
ATOM 1230 O O . ARG A 1 161 ? -6.866 2.027 -9.440 1.00 82.25 161 ARG A O 1
ATOM 1237 N N . TYR A 1 162 ? -6.253 3.506 -7.845 1.00 90.44 162 TYR A N 1
ATOM 1238 C CA . TYR A 1 162 ? -7.334 3.183 -6.922 1.00 90.44 162 TYR A CA 1
ATOM 1239 C C . TYR A 1 162 ? -8.162 4.401 -6.531 1.00 90.44 162 TYR A C 1
ATOM 1241 O O . TYR A 1 162 ? -7.624 5.468 -6.243 1.00 90.44 162 TYR A O 1
ATOM 1249 N N . GLU A 1 163 ? -9.475 4.208 -6.490 1.00 94.00 163 GLU A N 1
ATOM 1250 C CA . GLU A 1 163 ? -10.391 5.042 -5.723 1.00 94.00 163 GLU A CA 1
ATOM 1251 C C . GLU A 1 163 ? -10.535 4.385 -4.350 1.00 94.00 163 GLU A C 1
ATOM 1253 O O . GLU A 1 163 ? -10.941 3.224 -4.252 1.00 94.00 163 GLU A O 1
ATOM 1258 N N . VAL A 1 164 ? -10.132 5.086 -3.293 1.00 96.75 164 VAL A N 1
ATOM 1259 C CA . VAL A 1 164 ? -9.976 4.478 -1.970 1.00 96.75 164 VAL A CA 1
ATOM 1260 C C . VAL A 1 164 ? -11.115 4.887 -1.050 1.00 96.75 164 VAL A C 1
ATOM 1262 O O . VAL A 1 164 ? -11.393 6.072 -0.876 1.00 96.75 164 VAL A O 1
ATOM 1265 N N . THR A 1 165 ? -11.720 3.898 -0.393 1.00 98.06 165 THR A N 1
ATOM 1266 C CA . THR A 1 165 ? -12.583 4.103 0.773 1.00 98.06 165 THR A CA 1
ATOM 1267 C C . THR A 1 165 ? -11.973 3.436 2.003 1.00 98.06 165 THR A C 1
ATOM 1269 O O . THR A 1 165 ? -11.661 2.246 1.979 1.00 98.06 165 THR A O 1
ATOM 1272 N N . VAL A 1 166 ? -11.832 4.183 3.095 1.00 98.19 166 VAL A N 1
ATOM 1273 C CA . VAL A 1 166 ? -11.416 3.667 4.406 1.00 98.19 166 VAL A CA 1
ATOM 1274 C C . VAL A 1 166 ? -12.636 3.619 5.317 1.00 98.19 166 VAL A C 1
ATOM 1276 O O . VAL A 1 166 ? -13.344 4.613 5.450 1.00 98.19 166 VAL A O 1
ATOM 1279 N N . ILE A 1 167 ? -12.881 2.473 5.950 1.00 98.19 167 ILE A N 1
ATOM 1280 C CA . ILE A 1 167 ? -13.976 2.267 6.904 1.00 98.19 167 ILE A CA 1
ATOM 1281 C C . ILE A 1 167 ? -13.377 2.087 8.299 1.00 98.19 167 ILE A C 1
ATOM 1283 O O . ILE A 1 167 ? -12.630 1.134 8.543 1.00 98.19 167 ILE A O 1
ATOM 1287 N N . GLY A 1 168 ? -13.700 3.002 9.211 1.00 96.06 168 GLY A N 1
ATOM 1288 C CA . GLY A 1 168 ? -13.264 2.995 10.604 1.00 96.06 168 GLY A CA 1
ATOM 1289 C C . GLY A 1 168 ? -14.434 2.838 11.575 1.00 96.06 168 GLY A C 1
ATOM 1290 O O . GLY A 1 168 ? -15.451 3.513 11.454 1.00 96.06 168 GLY A O 1
ATOM 1291 N N . GLU A 1 169 ? -14.266 1.969 12.573 1.00 95.94 169 GLU A N 1
ATOM 1292 C CA . GLU A 1 169 ? -15.204 1.837 13.701 1.00 95.94 169 GLU A CA 1
ATOM 1293 C C . GLU A 1 169 ? -15.167 3.061 14.628 1.00 95.94 169 GLU A C 1
ATOM 1295 O O . GLU A 1 169 ? -16.179 3.431 15.210 1.00 95.94 169 GLU A O 1
ATOM 1300 N N . GLU A 1 170 ? -14.017 3.725 14.730 1.00 93.38 170 GLU A N 1
ATOM 1301 C CA . GLU A 1 170 ? -13.844 4.927 15.544 1.00 93.38 170 GLU A CA 1
ATOM 1302 C C . GLU A 1 170 ? -14.151 6.196 14.727 1.00 93.38 170 GLU A C 1
ATOM 1304 O O . GLU A 1 170 ? -13.879 6.233 13.523 1.00 93.38 170 GLU A O 1
ATOM 1309 N N . PRO A 1 171 ? -14.697 7.256 15.353 1.00 93.31 171 PRO A N 1
ATOM 1310 C CA . PRO A 1 171 ? -15.060 8.499 14.665 1.00 93.31 171 PRO A CA 1
ATOM 1311 C C . PRO A 1 171 ? -13.859 9.417 14.380 1.00 93.31 171 PRO A C 1
ATOM 1313 O O . PRO A 1 171 ? -14.028 10.505 13.833 1.00 93.31 171 PRO A O 1
ATOM 1316 N N . TRP A 1 172 ? -12.654 9.001 14.766 1.00 91.25 172 TRP A N 1
ATOM 1317 C CA . TRP A 1 172 ? -11.439 9.807 14.705 1.00 91.25 172 TRP A CA 1
ATOM 1318 C C . TRP A 1 172 ? -10.567 9.444 13.501 1.00 91.25 172 TRP A C 1
ATOM 1320 O O . TRP A 1 172 ? -10.712 8.386 12.887 1.00 91.25 172 TRP A O 1
ATOM 1330 N N . GLY A 1 173 ? -9.613 10.327 13.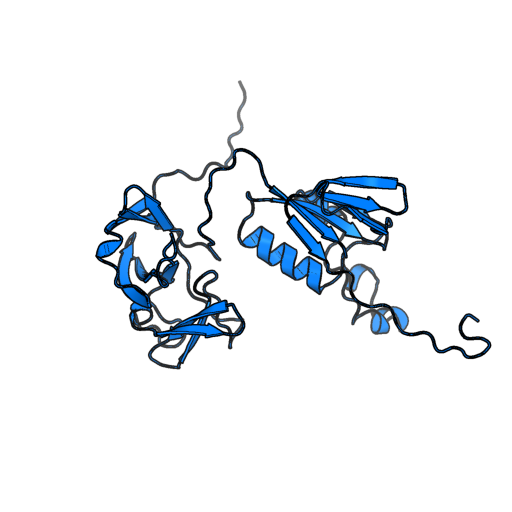197 1.00 91.88 173 GLY A N 1
ATOM 1331 C CA . GLY A 1 173 ? -8.523 10.028 12.273 1.00 91.88 173 GLY A CA 1
ATOM 1332 C C . GLY A 1 173 ? -7.614 8.896 12.771 1.00 91.88 173 GLY A C 1
ATOM 1333 O O . GLY A 1 173 ? -7.849 8.283 13.811 1.00 91.88 173 GLY A O 1
ATOM 1334 N N . ASN A 1 174 ? -6.549 8.612 12.025 1.00 94.38 174 ASN A N 1
ATOM 1335 C CA . ASN A 1 174 ? -5.588 7.587 12.427 1.00 94.38 174 ASN A CA 1
ATOM 1336 C C . ASN A 1 174 ? -4.598 8.185 13.429 1.00 94.38 174 ASN A C 1
ATOM 1338 O O . ASN A 1 174 ? -4.103 9.293 13.225 1.00 94.38 174 ASN A O 1
ATOM 1342 N N . TYR A 1 175 ? -4.284 7.449 14.490 1.00 93.38 175 TYR A N 1
ATOM 1343 C CA . TYR A 1 175 ? -3.408 7.908 15.562 1.00 93.38 175 TYR A CA 1
ATOM 1344 C C . TYR A 1 175 ? -2.515 6.781 16.084 1.00 93.38 175 TYR A C 1
ATOM 1346 O O . TYR A 1 175 ? -2.784 5.586 15.903 1.00 93.38 175 TYR A O 1
ATOM 1354 N N . ASN A 1 176 ? -1.435 7.165 16.760 1.00 91.94 176 ASN A N 1
ATOM 1355 C CA . ASN A 1 176 ? -0.494 6.229 17.349 1.00 91.94 176 ASN A CA 1
ATOM 1356 C C . ASN A 1 176 ? -1.022 5.693 18.690 1.00 91.94 176 ASN A C 1
ATOM 1358 O O . ASN A 1 176 ? -0.825 6.301 19.741 1.00 91.94 176 ASN A O 1
ATOM 1362 N N . ARG A 1 177 ? -1.654 4.512 18.661 1.00 90.56 177 ARG A N 1
ATOM 1363 C CA . ARG A 1 177 ? -2.208 3.849 19.858 1.00 90.56 177 ARG A CA 1
ATOM 1364 C C . ARG A 1 177 ? -1.171 3.549 20.946 1.00 90.56 177 ARG A C 1
ATOM 1366 O O . ARG A 1 177 ? -1.542 3.485 22.112 1.00 90.56 177 ARG A O 1
ATOM 1373 N N . ILE A 1 178 ? 0.111 3.402 20.597 1.00 88.75 178 ILE A N 1
ATOM 1374 C CA . ILE A 1 178 ? 1.198 3.183 21.572 1.00 88.75 178 ILE A CA 1
ATOM 1375 C C . ILE A 1 178 ? 1.339 4.401 22.496 1.00 88.75 178 ILE A C 1
ATOM 1377 O O . ILE A 1 178 ? 1.697 4.270 23.663 1.00 88.75 178 ILE A O 1
ATOM 1381 N N . MET A 1 179 ? 0.997 5.585 21.989 1.00 92.31 179 MET A N 1
ATOM 1382 C CA . MET A 1 179 ? 1.112 6.848 22.711 1.00 92.31 179 MET A CA 1
ATOM 1383 C C . MET A 1 179 ? -0.129 7.179 23.551 1.00 92.31 179 MET A C 1
ATOM 1385 O O . MET A 1 179 ? -0.184 8.260 24.130 1.00 92.31 179 MET A O 1
ATOM 1389 N N . LEU A 1 180 ? -1.100 6.264 23.675 1.00 92.75 180 LEU A N 1
ATOM 1390 C CA . LEU A 1 180 ? -2.262 6.472 24.544 1.00 92.75 180 LEU A CA 1
ATOM 1391 C C . LEU A 1 180 ? -1.875 6.565 26.025 1.00 92.75 180 LEU A C 1
ATOM 1393 O O . LEU A 1 180 ? -2.453 7.381 26.734 1.00 92.75 180 LEU A O 1
ATOM 1397 N N . SER A 1 181 ? -0.887 5.792 26.495 1.00 94.44 181 SER A N 1
ATOM 1398 C CA . SER A 1 181 ? -0.459 5.862 27.901 1.00 94.44 181 SER A CA 1
ATOM 1399 C C . SER A 1 181 ? 0.094 7.250 28.278 1.00 94.44 181 SER A C 1
ATOM 1401 O O . SER A 1 181 ? -0.371 7.793 29.276 1.00 94.44 181 SER A O 1
ATOM 1403 N N . PRO A 1 182 ? 0.979 7.882 27.475 1.00 94.88 182 PRO A N 1
ATOM 1404 C CA . PRO A 1 182 ? 1.363 9.288 27.658 1.00 94.88 182 PRO A CA 1
ATOM 1405 C C . PRO A 1 182 ? 0.213 10.302 27.600 1.00 94.88 182 PRO A C 1
ATOM 1407 O O . PRO A 1 182 ? 0.274 11.339 28.254 1.00 94.88 182 PRO A O 1
ATOM 1410 N N . VAL A 1 183 ? -0.839 10.040 26.815 1.00 95.25 183 VAL A N 1
ATOM 1411 C CA . VAL A 1 183 ? -2.026 10.915 26.807 1.00 95.25 183 VAL A CA 1
ATOM 1412 C C . VAL A 1 183 ? -2.792 10.792 28.121 1.00 95.25 183 VAL A C 1
ATOM 1414 O O . VAL A 1 183 ? -3.176 11.797 28.712 1.00 95.25 183 VAL A O 1
ATOM 1417 N N . LEU A 1 184 ? -2.961 9.568 28.625 1.00 94.81 184 LEU A N 1
ATOM 1418 C CA . LEU A 1 184 ? -3.619 9.314 29.908 1.00 94.81 184 LEU A CA 1
ATOM 1419 C C . LEU A 1 184 ? -2.834 9.879 31.100 1.00 94.81 184 LEU A C 1
ATOM 1421 O O . LEU A 1 184 ? -3.452 10.317 32.068 1.00 94.81 184 LEU A O 1
ATOM 1425 N N . SER A 1 185 ? -1.497 9.896 31.042 1.00 96.12 185 SER A N 1
ATOM 1426 C CA . SER A 1 185 ? -0.662 10.524 32.077 1.00 96.12 185 SER A CA 1
ATOM 1427 C C . SER A 1 185 ? -0.616 12.055 31.985 1.00 96.12 185 SER A C 1
ATOM 1429 O O . SER A 1 185 ? -0.102 12.700 32.898 1.00 96.12 185 SER A O 1
ATOM 1431 N N . GLY A 1 186 ? -1.165 12.647 30.917 1.00 94.62 186 GLY A N 1
ATOM 1432 C CA . GLY A 1 186 ? -1.149 14.090 30.668 1.00 94.62 186 GLY A CA 1
ATOM 1433 C C . GLY A 1 186 ? 0.160 14.621 30.071 1.00 94.62 186 GLY A C 1
ATOM 1434 O O . GLY A 1 186 ? 0.314 15.831 29.931 1.00 94.62 186 GLY A O 1
ATOM 1435 N N . GLU A 1 187 ? 1.102 13.750 29.699 1.00 95.81 187 GLU A N 1
ATOM 1436 C CA . GLU A 1 187 ? 2.364 14.130 29.041 1.00 95.81 187 GLU A CA 1
ATOM 1437 C C . GLU A 1 187 ? 2.171 14.553 27.580 1.00 95.81 187 GLU A C 1
ATOM 1439 O O . GLU A 1 187 ? 2.993 15.287 27.026 1.00 95.81 187 GLU A O 1
ATOM 1444 N N . LYS A 1 188 ? 1.113 14.053 26.935 1.00 94.31 188 LYS A N 1
ATOM 1445 C CA . LYS A 1 188 ? 0.773 14.348 25.542 1.00 94.31 188 LYS A CA 1
ATOM 1446 C C . LYS A 1 188 ? -0.698 14.678 25.382 1.00 94.31 188 LYS A C 1
ATOM 1448 O O . LYS A 1 188 ? -1.547 14.208 26.133 1.00 94.31 188 LYS A O 1
ATOM 1453 N N . THR A 1 189 ? -0.993 15.452 24.353 1.00 94.62 189 THR A N 1
ATOM 1454 C CA . THR A 1 189 ? -2.358 15.739 23.915 1.00 94.62 189 THR A CA 1
ATOM 1455 C C . THR A 1 189 ? -2.823 14.723 22.867 1.00 94.62 189 THR A C 1
ATOM 1457 O O . THR A 1 189 ? -2.027 13.947 22.330 1.00 94.62 189 THR A O 1
ATOM 1460 N N . ILE A 1 190 ? -4.124 14.706 22.564 1.00 91.31 190 ILE A N 1
ATOM 1461 C CA . ILE A 1 190 ? -4.679 13.855 21.496 1.00 91.31 190 ILE A CA 1
ATOM 1462 C C . ILE A 1 190 ? -4.113 14.290 20.138 1.00 91.31 190 ILE A C 1
ATOM 1464 O O . ILE A 1 190 ? -3.819 13.462 19.274 1.00 91.31 190 ILE A O 1
ATOM 1468 N N . GLU A 1 191 ? -3.920 15.592 19.969 1.00 91.62 191 GLU A N 1
ATOM 1469 C CA . GLU A 1 191 ? -3.345 16.207 18.784 1.00 91.62 191 GLU A CA 1
ATOM 1470 C C . GLU A 1 191 ? -1.913 15.708 18.538 1.00 91.62 191 GLU A C 1
ATOM 1472 O O . GLU A 1 191 ? -1.580 15.370 17.403 1.00 91.62 191 GLU A O 1
ATOM 1477 N N . ASP A 1 192 ? -1.102 15.559 19.594 1.00 91.12 192 ASP A N 1
ATOM 1478 C CA . ASP A 1 192 ? 0.291 15.087 19.504 1.00 91.12 192 ASP A CA 1
ATOM 1479 C C . ASP A 1 192 ? 0.433 13.648 18.994 1.00 91.12 192 ASP A C 1
ATOM 1481 O O . ASP A 1 192 ? 1.520 13.240 18.572 1.00 91.12 192 ASP A O 1
ATOM 1485 N N . ILE A 1 193 ? -0.630 12.847 19.091 1.00 91.62 193 ILE A N 1
ATOM 1486 C CA . ILE A 1 193 ? -0.609 11.430 18.713 1.00 91.62 193 ILE A CA 1
ATOM 1487 C C . ILE A 1 193 ? -1.349 11.157 17.402 1.00 91.62 193 ILE A C 1
ATOM 1489 O O . ILE A 1 193 ? -1.324 10.020 16.919 1.00 91.62 193 ILE A O 1
ATOM 1493 N N . MET A 1 194 ? -2.000 12.170 16.823 1.00 92.62 194 MET A N 1
ATOM 1494 C CA . MET A 1 194 ? -2.737 12.052 15.571 1.00 92.62 194 MET A CA 1
ATOM 1495 C C . MET A 1 194 ? -1.755 11.954 14.398 1.00 92.62 194 MET A C 1
ATOM 1497 O O . MET A 1 194 ? -0.977 12.866 14.137 1.00 92.62 194 MET A O 1
ATOM 1501 N N . LEU A 1 195 ? -1.796 10.836 13.675 1.00 91.94 195 LEU A N 1
ATOM 1502 C CA . LEU A 1 195 ? -0.945 10.596 12.507 1.00 91.94 195 LEU A CA 1
ATOM 1503 C C . LEU A 1 195 ? -1.594 11.163 11.243 1.00 91.94 195 LEU A C 1
ATOM 1505 O O . LEU A 1 195 ? -0.956 11.879 10.473 1.00 91.94 195 LEU A O 1
ATOM 1509 N N . HIS A 1 196 ? -2.888 10.885 11.067 1.00 94.00 196 HIS A N 1
ATOM 1510 C CA . HIS A 1 196 ? -3.685 11.384 9.951 1.00 94.00 196 HIS A CA 1
ATOM 1511 C C . HIS A 1 196 ? -4.993 11.973 10.480 1.00 94.00 196 HIS A C 1
ATOM 1513 O O . HIS A 1 196 ? -5.923 11.212 10.776 1.00 94.00 196 HIS A O 1
ATOM 1519 N N . PRO A 1 197 ? -5.095 13.309 10.613 1.00 91.19 197 PRO A N 1
ATOM 1520 C CA . PRO A 1 197 ? -6.355 13.958 10.959 1.00 91.19 197 PRO A CA 1
ATOM 1521 C C . PRO A 1 197 ? -7.383 13.790 9.823 1.00 91.19 197 PRO A C 1
ATOM 1523 O O . PRO A 1 197 ? -6.986 13.541 8.688 1.00 91.19 197 PRO A O 1
ATOM 1526 N N . PRO A 1 198 ? -8.695 13.980 10.068 1.00 87.69 198 PRO A N 1
ATOM 1527 C CA . PRO A 1 198 ? -9.738 13.822 9.043 1.00 87.69 198 PRO A CA 1
ATOM 1528 C C . PRO A 1 198 ? -9.459 14.570 7.728 1.00 87.69 198 PRO A C 1
ATOM 1530 O O . PRO A 1 198 ? -9.633 14.017 6.648 1.00 87.69 198 PRO A O 1
ATOM 1533 N N . LYS A 1 199 ? -8.900 15.782 7.820 1.00 91.00 199 LYS A N 1
ATOM 1534 C CA . LYS A 1 199 ? -8.512 16.591 6.657 1.00 91.00 199 LYS A CA 1
ATOM 1535 C C . LYS A 1 199 ? -7.499 15.899 5.730 1.00 91.00 199 LYS A C 1
ATOM 1537 O O . LYS A 1 199 ? -7.528 16.114 4.526 1.00 91.00 199 LYS A O 1
ATOM 1542 N N . TRP A 1 200 ? -6.616 15.059 6.273 1.00 93.44 200 TRP A N 1
ATOM 1543 C CA . TRP A 1 200 ? -5.612 14.342 5.483 1.00 93.44 200 TRP A CA 1
ATOM 1544 C C . TRP A 1 200 ? -6.255 13.394 4.462 1.00 93.44 200 TRP A C 1
ATOM 1546 O O . TRP A 1 200 ? -5.734 13.244 3.360 1.00 93.44 200 TRP A O 1
ATOM 1556 N N . TYR A 1 201 ? -7.396 12.784 4.803 1.00 94.06 201 TYR A N 1
ATOM 1557 C CA . TYR A 1 201 ? -8.117 11.889 3.896 1.00 94.06 201 TYR A CA 1
ATOM 1558 C C . TYR A 1 201 ? -8.689 12.678 2.718 1.00 94.06 201 TYR A C 1
ATOM 1560 O O . TYR A 1 201 ? -8.483 12.281 1.572 1.00 94.06 201 TYR A O 1
ATOM 1568 N N . ASP A 1 202 ? -9.303 13.832 2.994 1.00 92.31 202 ASP A N 1
ATOM 1569 C CA . ASP A 1 202 ? -9.823 14.737 1.964 1.00 92.31 202 ASP A CA 1
ATOM 1570 C C . ASP A 1 202 ? -8.702 15.222 1.033 1.00 92.31 202 ASP A C 1
ATOM 1572 O O . ASP A 1 202 ? -8.818 15.122 -0.189 1.00 92.31 202 ASP A O 1
ATOM 1576 N N . ASP A 1 203 ? -7.575 15.665 1.604 1.00 91.12 203 ASP A N 1
ATOM 1577 C CA . ASP A 1 203 ? -6.412 16.152 0.851 1.00 91.12 203 ASP A CA 1
ATOM 1578 C C . ASP A 1 203 ? -5.782 15.044 -0.031 1.00 91.12 203 ASP A C 1
ATOM 1580 O O . ASP A 1 203 ? -5.147 15.333 -1.048 1.00 91.12 203 ASP A O 1
ATOM 1584 N N . LYS A 1 204 ? -5.967 13.766 0.332 1.00 88.06 204 LYS A N 1
ATOM 1585 C CA . LYS A 1 204 ? -5.525 12.589 -0.438 1.00 88.06 204 LYS A CA 1
ATOM 1586 C C . LYS A 1 204 ? -6.592 12.025 -1.381 1.00 88.06 204 LYS A C 1
ATOM 1588 O O . LYS A 1 204 ? -6.305 11.060 -2.090 1.00 88.06 204 LYS A O 1
ATOM 1593 N N . GLY A 1 205 ? -7.800 12.592 -1.405 1.00 91.62 205 GLY A N 1
ATOM 1594 C CA . GLY A 1 205 ? -8.923 12.068 -2.187 1.00 91.62 205 GLY A CA 1
ATOM 1595 C C . GLY A 1 205 ? -9.416 10.699 -1.703 1.00 91.62 205 GLY A C 1
ATOM 1596 O O . GLY A 1 205 ? -9.913 9.903 -2.499 1.00 91.62 205 GLY A O 1
AT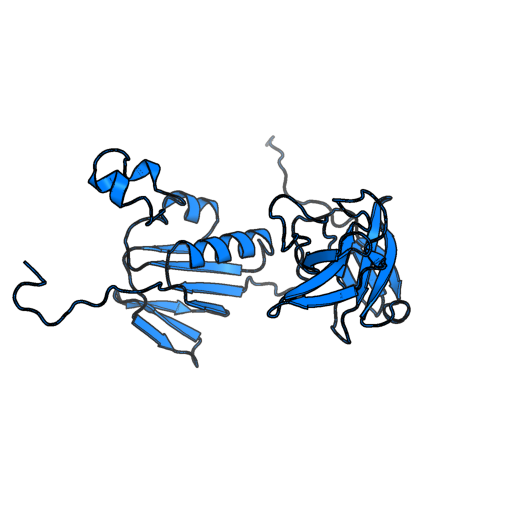OM 1597 N N . ILE A 1 206 ? -9.241 10.399 -0.414 1.00 95.69 206 ILE A N 1
ATOM 1598 C CA . ILE A 1 206 ? -9.687 9.160 0.223 1.00 95.69 206 ILE A CA 1
ATOM 1599 C C . ILE A 1 206 ? -11.059 9.403 0.849 1.00 95.69 206 ILE A C 1
ATOM 1601 O O . ILE A 1 206 ? -11.215 10.267 1.710 1.00 95.69 206 ILE A O 1
ATOM 1605 N N . LYS A 1 207 ? -12.049 8.580 0.497 1.00 97.12 207 LYS A N 1
ATOM 1606 C CA . LYS A 1 207 ? -13.343 8.593 1.184 1.00 97.12 207 LYS A CA 1
ATOM 1607 C C . LYS A 1 207 ? -13.193 7.940 2.557 1.00 97.12 207 LYS A C 1
ATOM 1609 O O . LYS A 1 207 ? -13.006 6.727 2.645 1.00 97.12 207 LYS A O 1
ATOM 1614 N N . PHE A 1 208 ? -13.305 8.715 3.630 1.00 97.12 208 PHE A N 1
ATOM 1615 C CA . PHE A 1 208 ? -13.246 8.183 4.990 1.00 97.12 208 PHE A CA 1
ATOM 1616 C C . PHE A 1 208 ? -14.645 8.047 5.605 1.00 97.12 208 PHE A C 1
ATOM 1618 O O . PHE A 1 208 ? -15.362 9.027 5.794 1.00 97.12 208 PHE A O 1
ATOM 1625 N N . ILE A 1 209 ? -15.035 6.812 5.918 1.00 97.19 209 ILE A N 1
ATOM 1626 C CA . ILE A 1 209 ? -16.251 6.475 6.658 1.00 97.19 209 ILE A CA 1
ATOM 1627 C C . ILE A 1 209 ? -15.851 6.284 8.125 1.00 97.19 209 ILE A C 1
ATOM 1629 O O . ILE A 1 209 ? -15.332 5.233 8.503 1.00 97.19 209 ILE A O 1
ATOM 1633 N N . ALA A 1 210 ? -16.053 7.327 8.930 1.00 95.94 210 ALA A N 1
ATOM 1634 C CA . ALA A 1 210 ? -15.670 7.364 10.339 1.00 95.94 210 ALA A CA 1
ATOM 1635 C C . ALA A 1 210 ? -16.827 6.952 11.261 1.00 95.94 210 ALA A C 1
ATOM 1637 O O . ALA A 1 210 ? -17.982 7.327 11.038 1.00 95.94 210 ALA A O 1
ATOM 1638 N N . GLY A 1 211 ? -16.512 6.242 12.345 1.00 96.50 211 GLY A N 1
ATOM 1639 C CA . GLY A 1 211 ? -17.486 5.890 13.377 1.00 96.50 211 GLY A CA 1
ATOM 1640 C C . GLY A 1 211 ? -18.601 4.971 12.877 1.00 96.50 211 GLY A C 1
ATOM 1641 O O . GLY A 1 211 ? -19.737 5.099 13.337 1.00 96.50 211 GLY A O 1
ATOM 1642 N N . ASP A 1 212 ? -18.331 4.144 11.869 1.00 97.31 212 ASP A N 1
ATOM 1643 C CA . ASP A 1 212 ? -19.321 3.277 11.234 1.00 97.31 212 ASP A CA 1
ATOM 1644 C C . ASP A 1 212 ? -18.667 1.953 10.829 1.00 97.31 212 ASP A C 1
ATOM 1646 O O . ASP A 1 212 ? -18.050 1.807 9.772 1.00 97.31 212 ASP A O 1
ATOM 1650 N N . LYS A 1 213 ? -18.750 0.987 11.743 1.00 96.69 213 LYS A N 1
ATOM 1651 C CA . LYS A 1 213 ? -18.063 -0.300 11.658 1.00 96.69 213 LYS A CA 1
ATOM 1652 C C . LYS A 1 213 ? -18.555 -1.119 10.467 1.00 96.69 213 LYS A C 1
ATOM 1654 O O . LYS A 1 213 ? -19.755 -1.251 10.252 1.00 96.69 213 LYS A O 1
ATOM 1659 N N . ALA A 1 214 ? -17.643 -1.761 9.739 1.00 97.69 214 ALA A N 1
ATOM 1660 C CA . ALA A 1 214 ? -18.014 -2.797 8.776 1.00 97.69 214 ALA A CA 1
ATOM 1661 C C . ALA A 1 214 ? -18.518 -4.056 9.507 1.00 97.69 214 ALA A C 1
ATOM 1663 O O . ALA A 1 214 ? -17.792 -4.635 10.314 1.00 97.69 214 ALA A O 1
ATOM 1664 N N . VAL A 1 215 ? -19.735 -4.508 9.196 1.00 98.00 215 VAL A N 1
ATOM 1665 C CA . VAL A 1 215 ? -20.396 -5.642 9.877 1.00 98.00 215 VAL A CA 1
ATOM 1666 C C . VAL A 1 215 ? -20.574 -6.870 8.989 1.00 98.00 215 VAL A C 1
ATOM 1668 O O . VAL A 1 215 ? -20.739 -7.980 9.493 1.00 98.00 215 VAL A O 1
ATOM 1671 N N . LYS A 1 216 ? -20.535 -6.710 7.660 1.00 97.69 216 LYS A N 1
ATOM 1672 C CA . LYS A 1 216 ? -20.721 -7.823 6.720 1.00 97.69 216 LYS A CA 1
ATOM 1673 C C . LYS A 1 216 ? -19.988 -7.582 5.407 1.00 97.69 216 LYS A C 1
ATOM 1675 O O . LYS A 1 216 ? -19.988 -6.474 4.886 1.00 97.69 216 LYS A O 1
ATOM 1680 N N . ILE A 1 217 ? -19.431 -8.651 4.841 1.00 98.25 217 ILE A N 1
ATOM 1681 C CA . ILE A 1 217 ? -18.831 -8.660 3.503 1.00 98.25 217 ILE A CA 1
ATOM 1682 C C . ILE A 1 217 ? -19.597 -9.672 2.645 1.00 98.25 217 ILE A C 1
ATOM 1684 O O . ILE A 1 217 ? -19.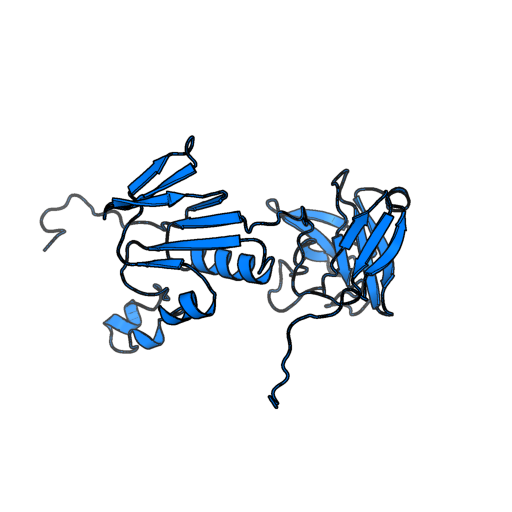578 -10.872 2.926 1.00 98.25 217 ILE A O 1
ATOM 1688 N N . ASP A 1 218 ? -20.262 -9.207 1.590 1.00 93.50 218 ASP A N 1
ATOM 1689 C CA . ASP A 1 218 ? -20.847 -10.058 0.550 1.00 93.50 218 ASP A CA 1
ATOM 1690 C C . ASP A 1 218 ? -19.823 -10.223 -0.577 1.00 93.50 218 ASP A C 1
ATOM 1692 O O . ASP A 1 218 ? -19.654 -9.356 -1.432 1.00 93.50 218 ASP A O 1
ATOM 1696 N N . ARG A 1 219 ? -19.087 -11.338 -0.543 1.00 89.88 219 ARG A N 1
ATOM 1697 C CA . ARG A 1 219 ? -17.996 -11.614 -1.491 1.00 89.88 219 ARG A CA 1
ATOM 1698 C C . ARG A 1 219 ? -18.483 -11.853 -2.927 1.00 89.88 219 ARG A C 1
ATOM 1700 O O . ARG A 1 219 ? -17.825 -11.330 -3.824 1.00 89.88 219 ARG A O 1
ATOM 1707 N N . PRO A 1 220 ? -19.580 -12.604 -3.180 1.00 85.56 220 PRO A N 1
ATOM 1708 C CA . PRO A 1 220 ? -20.132 -12.740 -4.529 1.00 85.56 220 PRO A CA 1
ATOM 1709 C C . PRO A 1 220 ? -20.524 -11.405 -5.168 1.00 85.56 220 PRO A C 1
ATOM 1711 O O . PRO A 1 220 ? -20.228 -11.193 -6.342 1.00 85.56 220 PRO A O 1
ATOM 1714 N N . ARG A 1 221 ? -21.146 -10.498 -4.401 1.00 87.12 221 ARG A N 1
ATOM 1715 C CA . ARG A 1 221 ? -21.519 -9.158 -4.889 1.00 87.12 221 ARG A CA 1
ATOM 1716 C C . ARG A 1 221 ? -20.378 -8.142 -4.816 1.00 87.12 221 ARG A C 1
ATOM 1718 O O . ARG A 1 221 ? -20.466 -7.104 -5.457 1.00 87.12 221 ARG A O 1
ATOM 1725 N N . LYS A 1 222 ? -19.314 -8.462 -4.074 1.00 92.44 222 LYS A N 1
ATOM 1726 C CA . LYS A 1 222 ? -18.182 -7.589 -3.730 1.00 92.44 222 LYS A CA 1
ATOM 1727 C C . LYS A 1 222 ? -18.613 -6.289 -3.050 1.00 92.44 222 LYS A C 1
ATOM 1729 O O . LYS A 1 222 ? -18.298 -5.189 -3.496 1.00 92.44 222 LYS A O 1
ATOM 1734 N N . VAL A 1 223 ? -19.322 -6.448 -1.939 1.00 97.25 223 VAL A N 1
ATOM 1735 C CA . VAL A 1 223 ? -19.899 -5.344 -1.169 1.00 97.25 223 VAL A CA 1
ATOM 1736 C C . VAL A 1 223 ? -19.543 -5.469 0.309 1.00 97.25 223 VAL A C 1
ATOM 1738 O O . VAL A 1 223 ? -19.581 -6.566 0.870 1.00 97.25 223 VAL A O 1
ATOM 1741 N N . VAL A 1 224 ? -19.229 -4.345 0.951 1.00 98.31 224 VAL A N 1
ATOM 1742 C CA . VAL A 1 224 ? -19.127 -4.205 2.409 1.00 98.31 224 VAL A CA 1
ATOM 1743 C C . VAL A 1 224 ? -20.355 -3.462 2.928 1.00 98.31 224 VAL A C 1
ATOM 1745 O O . VAL A 1 224 ? -20.727 -2.424 2.387 1.00 98.31 224 VAL A O 1
ATOM 1748 N N . TYR A 1 225 ? -20.964 -3.980 3.991 1.00 98.25 225 TYR A N 1
ATOM 1749 C CA . TYR A 1 225 ? -22.047 -3.324 4.718 1.00 98.25 225 TYR A CA 1
ATOM 1750 C C . TYR A 1 225 ? -21.533 -2.800 6.052 1.00 98.25 225 TYR A C 1
ATOM 1752 O O . TYR A 1 225 ? -20.812 -3.514 6.761 1.00 98.25 225 TYR A O 1
ATOM 1760 N N . THR A 1 226 ? -21.932 -1.583 6.400 1.00 98.19 226 THR A N 1
ATOM 1761 C CA . THR A 1 226 ? -21.618 -0.963 7.686 1.00 98.19 226 THR A CA 1
ATOM 1762 C C . THR A 1 226 ? -22.791 -1.050 8.662 1.00 98.19 226 THR A C 1
ATOM 1764 O O . THR A 1 226 ? -23.924 -1.342 8.273 1.00 98.19 226 THR A O 1
ATOM 1767 N N . GLU A 1 227 ? -22.517 -0.828 9.943 1.00 97.69 227 GLU A N 1
ATOM 1768 C CA . GLU A 1 227 ? -23.499 -0.888 11.027 1.00 97.69 227 GLU A CA 1
ATOM 1769 C C . GLU A 1 227 ? -24.617 0.148 10.861 1.00 97.69 227 GLU A C 1
ATOM 1771 O O . GLU A 1 227 ? -25.788 -0.169 11.067 1.00 97.69 227 GLU A O 1
ATOM 1776 N N . LYS A 1 228 ? -24.290 1.360 10.397 1.00 97.25 228 LYS A N 1
ATOM 1777 C CA . LYS A 1 228 ? -25.274 2.415 10.101 1.00 97.25 228 LYS A CA 1
ATOM 1778 C C . LYS A 1 228 ? -25.976 2.225 8.750 1.00 97.25 228 LYS A C 1
ATOM 1780 O O . LYS A 1 228 ? -26.714 3.105 8.313 1.00 97.25 228 LYS A O 1
ATOM 1785 N N . GLY A 1 229 ? -25.767 1.083 8.091 1.00 95.06 229 GLY A N 1
ATOM 1786 C CA . GLY A 1 229 ? -26.483 0.685 6.881 1.00 95.06 229 GLY A CA 1
ATOM 1787 C C . GLY A 1 229 ? -25.880 1.191 5.571 1.00 95.06 229 GLY A C 1
ATOM 1788 O O . GLY A 1 229 ? -26.524 1.060 4.527 1.00 95.06 229 GLY A O 1
ATOM 1789 N N . GLN A 1 230 ? -24.659 1.740 5.574 1.00 96.50 230 GLN A N 1
ATOM 1790 C CA . GLN A 1 230 ? -23.985 2.073 4.320 1.00 96.50 230 GLN A CA 1
ATOM 1791 C C . GLN A 1 230 ? -23.574 0.805 3.579 1.00 96.50 230 GLN A C 1
ATOM 1793 O O . GLN A 1 230 ? -23.258 -0.230 4.167 1.00 96.50 230 GLN A O 1
ATOM 1798 N N . THR A 1 231 ? -23.570 0.912 2.256 1.00 97.69 231 THR A N 1
ATOM 1799 C CA . THR A 1 231 ? -23.189 -0.157 1.340 1.00 97.69 231 THR A CA 1
ATOM 1800 C C . THR A 1 231 ? -22.053 0.363 0.468 1.00 97.69 231 THR A C 1
ATOM 1802 O O . THR A 1 231 ? -22.195 1.408 -0.166 1.00 97.69 231 THR A O 1
ATOM 1805 N N . VAL A 1 232 ? -20.912 -0.327 0.478 1.00 97.88 232 VAL A N 1
ATOM 1806 C CA . VAL A 1 232 ? -19.689 0.096 -0.214 1.00 97.88 232 VAL A CA 1
ATOM 1807 C C . VAL A 1 232 ? -19.214 -1.021 -1.133 1.00 97.88 232 VAL A C 1
ATOM 1809 O O . VAL A 1 232 ? -18.788 -2.082 -0.673 1.00 97.88 232 VAL A O 1
ATOM 1812 N N . ASP A 1 233 ? -19.284 -0.779 -2.436 1.00 96.31 233 ASP A N 1
ATOM 1813 C CA . ASP A 1 233 ? -18.764 -1.700 -3.442 1.00 96.31 233 ASP A CA 1
ATOM 1814 C C . ASP A 1 233 ? -17.231 -1.700 -3.464 1.00 96.31 233 ASP A C 1
ATOM 1816 O O . ASP A 1 233 ? -16.591 -0.673 -3.222 1.00 96.31 233 ASP A O 1
ATOM 1820 N N . TYR A 1 234 ? -16.629 -2.832 -3.828 1.00 96.56 234 TYR A N 1
ATOM 1821 C CA . TYR A 1 234 ? -15.180 -2.935 -3.964 1.00 96.56 234 TYR A CA 1
ATOM 1822 C C . TYR A 1 234 ? -14.738 -3.823 -5.131 1.00 96.56 234 TYR A C 1
ATOM 1824 O O . TYR A 1 234 ? -15.362 -4.825 -5.472 1.00 96.56 234 TYR A O 1
ATOM 1832 N N . ASP A 1 235 ? -13.575 -3.513 -5.697 1.00 91.31 235 ASP A N 1
ATOM 1833 C CA . ASP A 1 235 ? -12.831 -4.410 -6.587 1.00 91.31 235 ASP A CA 1
ATOM 1834 C C . ASP A 1 235 ? -11.707 -5.127 -5.840 1.00 91.31 235 ASP A C 1
ATOM 1836 O O . ASP A 1 235 ? -11.348 -6.266 -6.170 1.00 91.31 235 ASP A O 1
ATOM 1840 N N . ARG A 1 236 ? -11.148 -4.463 -4.824 1.00 93.94 236 ARG A N 1
ATOM 1841 C CA . ARG A 1 236 ? -10.147 -4.992 -3.895 1.00 93.94 236 ARG A CA 1
ATOM 1842 C C . ARG A 1 236 ? -10.514 -4.615 -2.464 1.00 93.94 236 ARG A C 1
ATOM 1844 O O . ARG A 1 236 ? -11.032 -3.533 -2.218 1.00 93.94 236 ARG A O 1
ATOM 1851 N N . LEU A 1 237 ? -10.230 -5.523 -1.537 1.00 96.75 237 LEU A N 1
ATOM 1852 C CA . LEU A 1 237 ? -10.558 -5.376 -0.125 1.00 96.75 237 LEU A CA 1
ATOM 1853 C C . LEU A 1 237 ? -9.323 -5.683 0.721 1.00 96.75 237 LEU A C 1
ATOM 1855 O O . LEU A 1 237 ? -8.706 -6.734 0.534 1.00 96.75 237 LEU A O 1
ATOM 1859 N N . ILE A 1 238 ? -8.993 -4.790 1.649 1.00 96.94 238 ILE A N 1
ATOM 1860 C CA . ILE A 1 238 ? -7.968 -4.992 2.676 1.00 96.94 238 ILE A CA 1
ATOM 1861 C C . ILE A 1 238 ? -8.667 -5.066 4.033 1.00 96.94 238 ILE A C 1
ATOM 1863 O O . ILE A 1 238 ? -9.474 -4.202 4.373 1.00 96.94 238 ILE A O 1
ATOM 1867 N N . LEU A 1 239 ? -8.343 -6.099 4.810 1.00 96.94 239 LEU A N 1
ATOM 1868 C CA . LEU A 1 239 ? -8.813 -6.266 6.183 1.00 96.94 239 LEU A CA 1
ATOM 1869 C C . LEU A 1 239 ? -7.664 -5.954 7.140 1.00 96.94 239 LEU A C 1
ATOM 1871 O O . LEU A 1 239 ? -6.697 -6.706 7.223 1.00 96.94 239 LEU A O 1
ATOM 1875 N N . ALA A 1 240 ? -7.785 -4.844 7.857 1.00 95.94 240 ALA A N 1
ATOM 1876 C CA . ALA A 1 240 ? -6.825 -4.352 8.838 1.00 95.94 240 ALA A CA 1
ATOM 1877 C C . ALA A 1 240 ? -7.539 -3.959 10.145 1.00 95.94 240 ALA A C 1
ATOM 1879 O O . ALA A 1 240 ? -7.256 -2.925 10.748 1.00 95.94 240 ALA A O 1
ATOM 1880 N N . THR A 1 241 ? -8.480 -4.797 10.589 1.00 94.12 241 THR A N 1
ATOM 1881 C CA . THR A 1 241 ? -9.371 -4.551 11.740 1.00 94.12 241 THR A CA 1
ATOM 1882 C C . THR A 1 241 ? -8.666 -4.543 13.097 1.00 94.12 241 THR A C 1
ATOM 1884 O O . THR A 1 241 ? -9.302 -4.265 14.108 1.00 94.12 241 THR A O 1
ATOM 1887 N N . GLY A 1 242 ? -7.371 -4.860 13.146 1.00 90.00 242 GLY A N 1
ATOM 1888 C CA . GLY A 1 242 ? -6.634 -4.997 14.398 1.00 90.00 242 GLY A CA 1
ATOM 1889 C C . GLY A 1 242 ? -7.171 -6.144 15.257 1.00 90.00 242 GLY A C 1
ATOM 1890 O O . GLY A 1 242 ? -7.597 -7.177 14.738 1.00 90.00 242 GLY A O 1
ATOM 1891 N N . SER A 1 243 ? -7.130 -5.957 16.573 1.00 88.19 243 SER A N 1
ATOM 1892 C CA . SER A 1 243 ? -7.534 -6.943 17.577 1.00 88.19 243 SER A CA 1
ATOM 1893 C C . SER A 1 243 ? -8.331 -6.279 18.695 1.00 88.19 243 SER A C 1
ATOM 1895 O O . SER A 1 243 ? -8.043 -5.141 19.060 1.00 88.19 243 SER A O 1
ATOM 1897 N N . ALA A 1 244 ? -9.267 -7.016 19.289 1.00 85.75 244 ALA A N 1
ATOM 1898 C CA . ALA A 1 244 ? -9.934 -6.623 20.525 1.00 85.75 244 ALA A CA 1
ATOM 1899 C C . ALA A 1 244 ? -9.281 -7.336 21.725 1.00 85.75 244 ALA A C 1
ATOM 1901 O O . ALA A 1 244 ? -8.894 -8.502 21.587 1.00 85.75 244 ALA A O 1
ATOM 1902 N N . PRO A 1 245 ? -9.140 -6.673 22.888 1.00 84.94 245 PRO A N 1
ATOM 1903 C CA . PRO A 1 245 ? -8.663 -7.334 24.095 1.00 84.94 245 PRO A CA 1
ATOM 1904 C C . PRO A 1 245 ? -9.649 -8.423 24.528 1.00 84.94 245 PRO A C 1
ATOM 1906 O O . PRO A 1 245 ? -10.865 -8.253 24.451 1.00 84.94 245 PRO A O 1
ATOM 1909 N N . PHE A 1 246 ? -9.116 -9.546 25.004 1.00 87.88 246 PHE A N 1
ATOM 1910 C CA . PHE A 1 246 ? -9.927 -10.558 25.666 1.00 87.88 246 PHE A CA 1
ATOM 1911 C C . PHE A 1 246 ? -10.346 -10.045 27.045 1.00 87.88 246 PHE A C 1
ATOM 1913 O O . PHE A 1 246 ? -9.495 -9.680 27.855 1.00 87.88 246 PHE A O 1
ATOM 1920 N N . ILE A 1 247 ? -11.651 -10.043 27.306 1.00 87.06 247 ILE A N 1
ATOM 1921 C CA . ILE A 1 247 ? -12.219 -9.663 28.596 1.00 87.06 247 ILE A CA 1
ATOM 1922 C C . ILE A 1 247 ? -12.496 -10.952 29.387 1.00 87.06 247 ILE A C 1
ATOM 1924 O O . ILE A 1 247 ? -13.333 -11.750 28.955 1.00 87.06 247 ILE A O 1
ATOM 1928 N N . PRO A 1 248 ? -11.781 -11.218 30.498 1.00 87.25 248 PRO A N 1
ATOM 1929 C CA . PRO A 1 248 ? -11.978 -12.439 31.269 1.00 87.25 248 PRO A CA 1
ATOM 1930 C C . PRO A 1 248 ? -13.371 -12.463 31.921 1.00 87.25 248 PRO A C 1
ATOM 1932 O O . PRO A 1 248 ? -13.864 -11.415 32.338 1.00 87.25 248 PRO A O 1
ATOM 1935 N N . PRO A 1 249 ? -14.001 -13.647 32.062 1.00 87.56 249 PRO A N 1
ATOM 1936 C CA . PRO A 1 249 ? -15.336 -13.789 32.640 1.00 87.56 249 PRO A CA 1
ATOM 1937 C C . PRO A 1 249 ? -15.279 -13.715 34.174 1.00 87.56 249 PRO A C 1
ATOM 1939 O O . PRO A 1 249 ? -15.568 -14.684 34.875 1.00 87.56 249 PRO A O 1
ATOM 1942 N N . VAL A 1 250 ? -14.847 -12.573 34.701 1.00 91.19 250 VAL A N 1
ATOM 1943 C CA . VAL A 1 250 ? -14.804 -12.276 36.135 1.00 91.19 250 VAL A CA 1
ATOM 1944 C C . VAL A 1 250 ? -15.870 -11.243 36.473 1.00 91.19 250 VAL A C 1
ATOM 1946 O O . VAL A 1 250 ? -16.201 -10.378 35.667 1.00 91.19 250 VAL A O 1
ATOM 1949 N N . GLN A 1 251 ? -16.436 -11.350 37.670 1.00 89.44 251 GLN A N 1
ATOM 1950 C CA . GLN A 1 251 ? -17.460 -10.421 38.129 1.00 89.44 251 GLN A CA 1
ATOM 1951 C C . GLN A 1 251 ? -16.877 -9.005 38.273 1.00 89.44 251 GLN A C 1
ATOM 1953 O O . GLN A 1 251 ? -15.842 -8.836 38.914 1.00 89.44 251 GLN A O 1
ATOM 1958 N N . GLY A 1 252 ? -17.567 -8.000 37.721 1.00 82.12 252 GLY A N 1
ATOM 1959 C CA . GLY A 1 252 ? -17.185 -6.587 37.838 1.00 82.12 252 GLY A CA 1
ATOM 1960 C C . GLY A 1 252 ? -16.161 -6.103 36.809 1.00 82.12 252 GLY A C 1
ATOM 1961 O O . GLY A 1 252 ? -15.469 -5.128 37.070 1.00 82.12 252 GLY A O 1
ATOM 1962 N N . VAL A 1 253 ? -16.034 -6.781 35.667 1.00 79.50 253 VAL A N 1
ATOM 1963 C CA . VAL A 1 253 ? -15.071 -6.425 34.606 1.00 79.50 253 VAL A CA 1
ATOM 1964 C C . VAL A 1 253 ? -15.466 -5.169 33.808 1.00 79.50 253 VAL A C 1
ATOM 1966 O O . VAL A 1 253 ? -14.661 -4.602 33.075 1.00 79.50 253 VAL A O 1
ATOM 1969 N N . ASP A 1 254 ? -16.714 -4.752 33.964 1.00 77.25 254 ASP A N 1
ATOM 1970 C CA . ASP A 1 254 ? -17.411 -3.657 33.301 1.00 77.25 254 ASP A CA 1
ATOM 1971 C C . ASP A 1 254 ? -17.762 -2.496 34.264 1.00 77.25 254 ASP A C 1
ATOM 1973 O O . ASP A 1 254 ? -18.490 -1.579 33.879 1.00 77.25 254 ASP A O 1
ATOM 1977 N N . LEU A 1 255 ? -17.234 -2.531 35.499 1.00 63.22 255 LEU A N 1
ATOM 1978 C CA . LEU A 1 255 ? -17.300 -1.452 36.502 1.00 63.22 255 LEU A CA 1
ATOM 1979 C C . LEU A 1 255 ? -16.182 -0.419 36.302 1.00 63.22 255 LEU A C 1
ATOM 1981 O O . LEU A 1 255 ? -16.472 0.779 36.516 1.00 63.22 255 LEU A O 1
#

Organism: Acinetobacter baumannii (NCBI:txid470)

Foldseek 3Di:
DDDDDDDDDDDPPFKDWWWFLVVADEQAWDWTAGPNFIWIWHHHHPDQDIFIWGCQFPVVRDSQQRHFGWDADPNFTWTQGPPPGFTAGSFQQATPVDRVDGIFTWDWHADPRTIITGSDTARGEDPDPPPPVDAFEEEEAAQEPVRVVVVVVVCSHCVRRYQAEYEHLAQWHYFDPVCVVCCVVVVDPPVRGHPAGPVNCVVSNYHYHHNWHFDDADVVQQWTATPVGDIDHGPHYHYPHDDDDDQDPDPPSVD

InterPro domains:
  IPR012748 Rieske-like [2Fe-2S] domain, NirD-type [PF13806] (14-118)
  IPR012748 Rieske-like [2Fe-2S] domain, NirD-type [TIGR02378] (14-118)
  IPR012748 Rieske-like [2Fe-2S] domain, NirD-type [cd03529] (15-117)
  IPR017941 Rieske [2Fe-2S] iron-sulphur domain [PS51296] (16-117)
  IPR023753 FAD/NAD(P)-binding domain [PF07992] (137-253)
  IPR036188 FAD/NAD(P)-binding domain superfamily [G3DSA:3.50.50.60] (128-254)
  IPR036188 FAD/NAD(P)-binding domain superfamily [SSF51905] (135-255)
  IPR036922 Rieske [2Fe-2S] iron-sulphur domain superfamily [G3DSA:2.102.10.10] (9-121)
  IPR036922 Rieske [2Fe-2S] iron-sulphur domain superfamily [SSF50022] (14-123)
  IPR052034 Nitrite reductase [NAD(P)H]-like [PTHR43809] (133-254)

Sequence (255 aa):
MNIVQDKNMLPDDQWIDVCALDDLTPNTGAGALVGGQAVAIFRVGHEKRVYVLSNKDPFSQANVMSRGIIGDLQGERVVASPIYKQHFSLATGRCLEDKDQKLAVYPSKIVDGRVWVNAVPQKTYITNTGVSQDKLRLVLIGNGLAGMRCLEDLLDMAPDRYEVTVIGEEPWGNYNRIMLSPVLSGEKTIEDIMLHPPKWYDDKGIKFIAGDKAVKIDRPRKVVYTEKGQTVDYDRLILATGSAPFIPPVQGVDL

Secondary structure (DSSP, 8-state):
-----------STTEEEEEEGGGS-TT-EEEEEETTEEEEEEE-TT-S-EEEEESB-TTT--B-GGGSEEEEETTEEEEE-TTT--EEETTT-BBSS-TT-B--B--EEEETTEEEEESS-BS---------SS-EEEEEE--SHHHHHHHHHHHHH-TTTEEEEEE-SSSS-EE-GGGHHHHHTTSS-SGGGEEE-HHHHHHTT-EEE-S--EEEEETTTTEEEETTS-EEE-SEEEE----PPP--S-TTTT-

pLDDT: mean 87.2, std 15.88, range [24.67, 98.38]

Radius of gyration: 22.79 Å; chains: 1; bounding box: 56×55×67 Å